Protein AF-A0A3N5SFJ4-F1 (afdb_monomer_lite)

Radius of gyration: 30.62 Å; chains: 1; bounding box: 69×59×89 Å

Secondary structure (DSSP, 8-state):
-------------------------------PPPTT-EEEEEE-TTS-EEEEEEEETTEE-EEEEEE-TTT--EEEEEEEETTEEEEEEEEE-TTSSEEEEEEEETTEEEEEEEEE-TTS-EEEEEEEEEEEEEETTEEEEEEEE-EEEEEE-TTSSEEEEEEEETTEEEEEEEEE-TTS-EEEEEEEETTEEEEEEEEE-TTS-EEEEEEEETTEEEEEEEEE-TTSSEEEEEEEETTEE-EEEEEE-TTS-EEEEEEEETTEEEEEEEEE-TTS-EEEEEEEETTEE-SS--EE---

pLDDT: mean 88.55, std 20.33, range [27.34, 98.88]

Structure (mmCIF, N/CA/C/O backbone):
data_AF-A0A3N5SFJ4-F1
#
_entry.id   AF-A0A3N5SFJ4-F1
#
loop_
_atom_site.group_PDB
_atom_site.id
_atom_site.type_symbol
_atom_site.label_atom_id
_atom_site.label_alt_id
_atom_site.label_comp_id
_atom_site.label_asym_id
_atom_site.label_entity_id
_atom_site.label_seq_id
_atom_site.pdbx_PDB_ins_code
_atom_site.Cartn_x
_atom_site.Cartn_y
_atom_site.Cartn_z
_atom_site.occupancy
_atom_site.B_iso_or_equiv
_atom_site.auth_seq_id
_atom_site.auth_comp_id
_atom_site.auth_asym_id
_atom_site.auth_atom_id
_atom_site.pdbx_PDB_model_num
ATOM 1 N N . MET A 1 1 ? 41.113 -38.498 12.511 1.00 41.41 1 MET A N 1
ATOM 2 C CA . MET A 1 1 ? 40.584 -38.281 13.873 1.00 41.41 1 MET A CA 1
ATOM 3 C C . MET A 1 1 ? 39.229 -37.609 13.718 1.00 41.41 1 MET A C 1
ATOM 5 O O . MET A 1 1 ? 39.148 -36.536 13.141 1.00 41.41 1 MET A O 1
ATOM 9 N N . ILE A 1 2 ? 38.175 -38.344 14.058 1.00 32.88 2 ILE A N 1
ATOM 10 C CA . ILE A 1 2 ? 36.762 -38.024 13.826 1.00 32.88 2 ILE A CA 1
ATOM 11 C C . ILE A 1 2 ? 36.275 -37.138 14.976 1.00 32.88 2 ILE A C 1
ATOM 13 O O . ILE A 1 2 ? 36.511 -37.494 16.126 1.00 32.88 2 ILE A O 1
ATOM 17 N N . MET A 1 3 ? 35.550 -36.051 14.700 1.00 32.38 3 MET A N 1
ATOM 18 C CA . MET A 1 3 ? 34.681 -35.429 15.705 1.00 32.38 3 MET A CA 1
ATOM 19 C C . MET A 1 3 ? 33.295 -35.152 15.124 1.00 32.38 3 MET A C 1
ATOM 21 O O . MET A 1 3 ? 33.108 -34.353 14.211 1.00 32.38 3 MET A O 1
ATOM 25 N N . ASN A 1 4 ? 32.346 -35.901 15.680 1.00 28.50 4 ASN A N 1
ATOM 26 C CA . ASN A 1 4 ? 30.910 -35.873 15.451 1.00 28.50 4 ASN A CA 1
ATOM 27 C C . ASN A 1 4 ? 30.287 -34.582 15.998 1.00 28.50 4 ASN A C 1
ATOM 29 O O . ASN A 1 4 ? 30.397 -34.317 17.192 1.00 28.50 4 ASN A O 1
ATOM 33 N N . TYR A 1 5 ? 29.513 -33.872 15.177 1.00 32.78 5 TYR A N 1
ATOM 34 C CA . TYR A 1 5 ? 28.520 -32.912 15.663 1.00 32.78 5 TYR A CA 1
ATOM 35 C C . TYR A 1 5 ? 27.156 -33.604 15.750 1.00 32.78 5 TYR A C 1
ATOM 37 O O . TYR A 1 5 ? 26.502 -33.863 14.739 1.00 32.78 5 TYR A O 1
ATOM 45 N N . LYS A 1 6 ? 26.724 -33.932 16.974 1.00 32.72 6 LYS A N 1
ATOM 46 C CA . LYS A 1 6 ? 25.349 -34.366 17.245 1.00 32.72 6 LYS A CA 1
ATOM 47 C C . LYS A 1 6 ? 24.430 -33.143 17.254 1.00 32.72 6 LYS A C 1
ATOM 49 O O . LYS A 1 6 ? 24.638 -32.206 18.018 1.00 32.72 6 LYS A O 1
ATOM 54 N N . LYS A 1 7 ? 23.398 -33.188 16.409 1.00 34.12 7 LYS A N 1
ATOM 55 C CA . LYS A 1 7 ? 22.245 -32.283 16.423 1.00 34.12 7 LYS A CA 1
ATOM 56 C C . LYS A 1 7 ? 21.516 -32.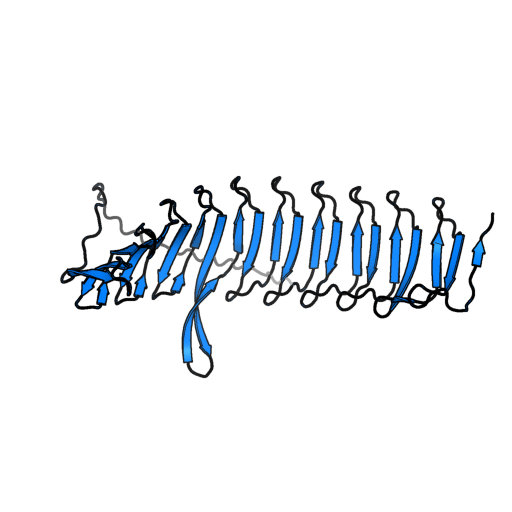415 17.765 1.00 34.12 7 LYS A C 1
ATOM 58 O O . LYS A 1 7 ? 21.130 -33.524 18.127 1.00 34.12 7 LYS A O 1
ATOM 63 N N . ILE A 1 8 ? 21.282 -31.304 18.458 1.00 30.55 8 ILE A N 1
ATOM 64 C CA . ILE A 1 8 ? 20.291 -31.228 19.536 1.00 30.55 8 ILE A CA 1
ATOM 65 C C . ILE A 1 8 ? 19.111 -30.433 18.983 1.00 30.55 8 ILE A C 1
ATOM 67 O O . ILE A 1 8 ? 19.205 -29.233 18.747 1.00 30.55 8 ILE A O 1
ATOM 71 N N . VAL A 1 9 ? 18.018 -31.144 18.720 1.00 30.83 9 VAL A N 1
ATOM 72 C CA . VAL A 1 9 ? 16.698 -30.572 18.454 1.00 30.83 9 VAL A CA 1
ATOM 73 C C . VAL A 1 9 ? 16.014 -30.446 19.811 1.00 30.83 9 VAL A C 1
ATOM 75 O O . VAL A 1 9 ? 15.710 -31.459 20.436 1.00 30.83 9 VAL A O 1
ATOM 78 N N . ALA A 1 10 ? 15.792 -29.222 20.284 1.00 27.83 10 ALA A N 1
ATOM 79 C CA . ALA A 1 10 ? 14.944 -28.969 21.442 1.00 27.83 10 ALA A CA 1
ATOM 80 C C . ALA A 1 10 ? 13.506 -28.749 20.952 1.00 27.83 10 ALA A C 1
ATOM 82 O O . ALA A 1 10 ? 13.149 -27.666 20.496 1.00 27.83 10 ALA A O 1
ATOM 83 N N . VAL A 1 11 ? 12.688 -29.803 21.012 1.00 29.30 11 VAL A N 1
ATOM 84 C CA . VAL A 1 11 ? 11.229 -29.690 20.916 1.00 29.30 11 VAL A CA 1
ATOM 85 C C . VAL A 1 11 ? 10.729 -29.281 22.297 1.00 29.30 11 VAL A C 1
ATOM 87 O O . VAL A 1 11 ? 10.733 -30.089 23.222 1.00 29.30 11 VAL A O 1
ATOM 90 N N . VAL A 1 12 ? 10.315 -28.025 22.456 1.00 27.34 12 VAL A N 1
ATOM 91 C CA . VAL A 1 12 ? 9.584 -27.593 23.652 1.00 27.34 12 VAL A CA 1
ATOM 92 C C . VAL A 1 12 ? 8.124 -27.993 23.460 1.00 27.34 12 VAL A C 1
ATOM 94 O O . VAL A 1 12 ? 7.360 -27.321 22.771 1.00 27.34 12 VAL A O 1
ATOM 97 N N . ALA A 1 13 ? 7.751 -29.131 24.041 1.00 27.52 13 ALA A N 1
ATOM 98 C CA . ALA A 1 13 ? 6.362 -29.531 24.198 1.00 27.52 13 ALA A CA 1
ATOM 99 C C . ALA A 1 13 ? 5.750 -28.723 25.352 1.00 27.52 13 ALA A C 1
ATOM 101 O O . ALA A 1 13 ? 6.040 -28.976 26.521 1.00 27.52 13 ALA A O 1
ATOM 102 N N . ILE A 1 14 ? 4.910 -27.738 25.031 1.00 31.75 14 ILE A N 1
ATOM 103 C CA . ILE A 1 14 ? 4.068 -27.072 26.028 1.00 31.75 14 ILE A CA 1
ATOM 104 C C . ILE A 1 14 ? 2.871 -27.990 26.284 1.00 31.75 14 ILE A C 1
ATOM 106 O O . ILE A 1 14 ? 1.941 -28.072 25.482 1.00 31.75 14 ILE A O 1
ATOM 110 N N . ALA A 1 15 ? 2.923 -28.723 27.395 1.00 27.73 15 ALA A N 1
ATOM 111 C CA . ALA A 1 15 ? 1.807 -29.507 27.898 1.00 27.73 15 ALA A CA 1
ATOM 112 C C . ALA A 1 15 ? 0.756 -28.566 28.510 1.00 27.73 15 ALA A C 1
ATOM 114 O O . ALA A 1 15 ? 0.947 -28.026 29.598 1.00 27.73 15 ALA A O 1
ATOM 115 N N . PHE A 1 16 ? -0.365 -28.376 27.815 1.00 31.28 16 PHE A N 1
ATOM 116 C CA . PHE A 1 16 ? -1.572 -27.810 28.413 1.00 31.28 16 PHE A CA 1
ATOM 117 C C . PHE A 1 16 ? -2.240 -28.882 29.281 1.00 31.28 16 PHE A C 1
ATOM 119 O O . PHE A 1 16 ? -2.752 -29.880 28.772 1.00 31.28 16 PHE A O 1
ATOM 126 N N . PHE A 1 17 ? -2.253 -28.675 30.598 1.00 30.48 17 PHE A N 1
ATOM 127 C CA . PHE A 1 17 ? -3.107 -29.436 31.506 1.00 30.48 17 PHE A CA 1
ATOM 128 C C . PHE A 1 17 ? -4.571 -29.064 31.243 1.00 30.48 17 PHE A C 1
ATOM 130 O O . PHE A 1 17 ? -5.069 -28.044 31.713 1.00 30.48 17 PHE A O 1
ATOM 137 N N . ALA A 1 18 ? -5.270 -29.906 30.483 1.00 29.64 18 ALA A N 1
ATOM 138 C CA . ALA A 1 18 ? -6.722 -29.885 30.409 1.00 29.64 18 ALA A CA 1
ATOM 139 C C . ALA A 1 18 ? -7.291 -30.573 31.660 1.00 29.64 18 ALA A C 1
ATOM 141 O O . ALA A 1 18 ? -7.359 -31.799 31.740 1.00 29.64 18 ALA A O 1
ATOM 142 N N . LEU A 1 19 ? -7.714 -29.781 32.646 1.00 30.50 19 LEU A N 1
ATOM 143 C CA . LEU A 1 19 ? -8.626 -30.252 33.685 1.00 30.50 19 LEU A CA 1
ATOM 144 C C . LEU A 1 19 ? -10.004 -30.465 33.047 1.00 30.50 19 LEU A C 1
ATOM 146 O O . LEU A 1 19 ? -10.754 -29.529 32.778 1.00 30.50 19 LEU A O 1
ATOM 150 N N . SER A 1 20 ? -10.307 -31.731 32.771 1.00 28.20 20 SER A N 1
ATOM 151 C CA . SER A 1 20 ? -11.621 -32.201 32.345 1.00 28.20 20 SER A CA 1
ATOM 152 C C . SER A 1 20 ? -12.622 -32.047 33.490 1.00 28.20 20 SER A C 1
ATOM 154 O O . SER A 1 20 ? -12.613 -32.843 34.429 1.00 28.20 20 SER A O 1
ATOM 156 N N . CYS A 1 21 ? -13.555 -31.107 33.358 1.00 28.02 21 CYS A N 1
ATOM 157 C CA . CYS A 1 21 ? -14.842 -31.181 34.039 1.00 28.02 21 CYS A CA 1
ATOM 158 C C . CYS A 1 21 ? -15.943 -31.266 32.975 1.00 28.02 21 CYS A C 1
ATOM 160 O O . CYS A 1 21 ? -16.1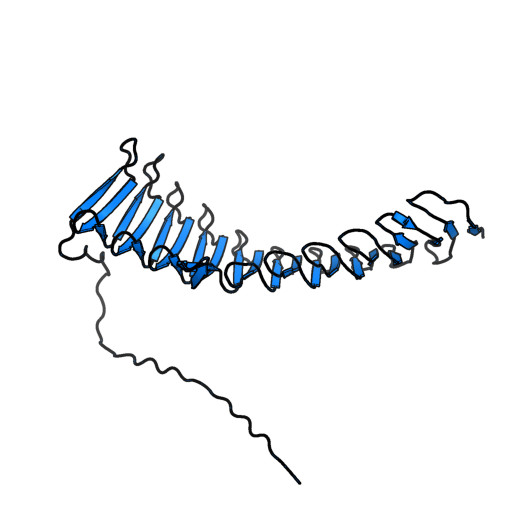68 -30.330 32.208 1.00 28.02 21 CYS A O 1
ATOM 162 N N . LYS A 1 22 ? -16.601 -32.427 32.898 1.00 33.03 22 LYS A N 1
ATOM 163 C CA . LYS A 1 22 ? -17.772 -32.655 32.046 1.00 33.03 22 LYS A CA 1
ATOM 164 C C . LYS A 1 22 ? -18.935 -31.800 32.552 1.00 33.03 22 LYS A C 1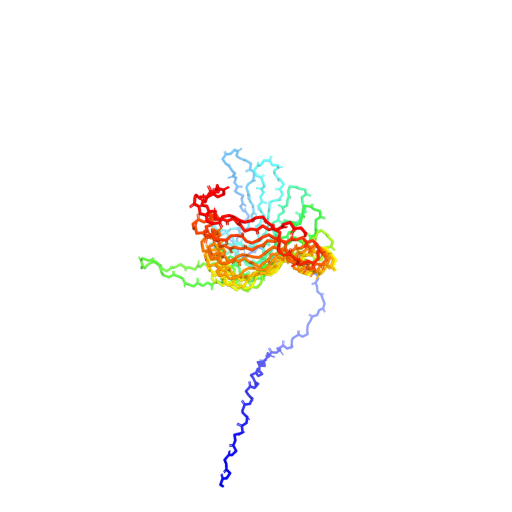
ATOM 166 O O . LYS A 1 22 ? -19.454 -32.067 33.628 1.00 33.03 22 LYS A O 1
ATOM 171 N N . SER A 1 23 ? -19.398 -30.850 31.745 1.00 30.78 23 SER A N 1
ATOM 172 C CA . SER A 1 23 ? -20.829 -30.541 31.623 1.00 30.78 23 SER A CA 1
ATOM 173 C C . SER A 1 23 ? -21.099 -29.739 30.344 1.00 30.78 23 SER A C 1
ATOM 175 O O . SER A 1 23 ? -20.453 -28.737 30.059 1.00 30.78 23 SER A O 1
ATOM 177 N N . THR A 1 24 ? -22.059 -30.201 29.553 1.00 28.25 24 THR A N 1
ATOM 178 C CA . THR A 1 24 ? -22.834 -29.408 28.586 1.00 28.25 24 THR A CA 1
ATOM 179 C C . THR A 1 24 ? -24.293 -29.857 28.731 1.00 28.25 24 THR A C 1
ATOM 181 O O . THR A 1 24 ? -24.508 -30.960 29.242 1.00 28.25 24 THR A O 1
ATOM 184 N N . PRO A 1 25 ? -25.307 -29.088 28.290 1.00 42.41 25 PRO A N 1
ATOM 185 C CA . PRO A 1 25 ? -25.275 -27.755 27.679 1.00 42.41 25 PRO A CA 1
ATOM 186 C C . PRO A 1 25 ? -26.236 -26.761 28.373 1.00 42.41 25 PRO A C 1
ATOM 188 O O . PRO A 1 25 ? -27.333 -27.126 28.786 1.00 42.41 25 PRO A O 1
ATOM 191 N N . LYS A 1 26 ? -25.885 -25.474 28.440 1.00 28.81 26 LYS A N 1
ATOM 192 C CA . LYS A 1 26 ? -26.885 -24.402 28.561 1.00 28.81 26 LYS A CA 1
ATOM 193 C C . LYS A 1 26 ? -26.475 -23.241 27.678 1.00 28.81 26 LYS A C 1
ATOM 195 O O . LYS A 1 26 ? -25.313 -22.834 27.700 1.00 28.81 26 LYS A O 1
ATOM 200 N N . ASP A 1 27 ? -27.444 -22.764 26.905 1.00 32.88 27 ASP A N 1
ATOM 201 C CA . ASP A 1 27 ? -27.432 -21.483 26.215 1.00 32.88 27 ASP A CA 1
ATOM 202 C C . ASP A 1 27 ? -26.656 -20.453 27.030 1.00 32.88 27 ASP A C 1
ATOM 204 O O . ASP A 1 27 ? -27.029 -20.131 28.162 1.00 32.88 27 ASP A O 1
ATOM 208 N N . LYS A 1 28 ? -25.557 -19.935 26.472 1.00 30.62 28 LYS A N 1
ATOM 209 C CA . LYS A 1 28 ? -24.881 -18.768 27.039 1.00 30.62 28 LYS A CA 1
ATOM 210 C C . LYS A 1 28 ? -25.726 -17.537 26.724 1.00 30.62 28 LYS A C 1
ATOM 212 O O . LYS A 1 28 ? -25.391 -16.732 25.859 1.00 30.62 28 LYS A O 1
ATOM 217 N N . GLY A 1 29 ? -26.842 -17.434 27.444 1.00 29.45 29 GLY A N 1
ATOM 218 C CA . GLY A 1 29 ? -27.485 -16.171 27.753 1.00 29.45 29 GLY A CA 1
ATOM 219 C C . GLY A 1 29 ? -26.468 -15.220 28.382 1.00 29.45 29 GLY A C 1
ATOM 220 O O . GLY A 1 29 ? -25.455 -15.646 28.940 1.00 29.45 29 GLY A O 1
ATOM 221 N N . ALA A 1 30 ? -26.718 -13.931 28.182 1.00 37.00 30 ALA A N 1
ATOM 222 C CA . ALA A 1 30 ? -25.881 -12.810 28.575 1.00 37.00 30 ALA A CA 1
ATOM 223 C C . ALA A 1 30 ? -25.127 -13.038 29.899 1.00 37.00 30 ALA A C 1
ATOM 225 O O . ALA A 1 30 ? -25.730 -13.376 30.908 1.00 37.00 30 ALA A O 1
ATOM 226 N N . ALA A 1 31 ? -23.807 -12.824 29.894 1.00 46.66 31 ALA A N 1
ATOM 227 C CA . ALA A 1 31 ? -23.061 -12.659 31.134 1.00 46.66 31 ALA A CA 1
ATOM 228 C C . ALA A 1 31 ? -23.695 -11.499 31.917 1.00 46.66 31 ALA A C 1
ATOM 230 O O . ALA A 1 31 ? -23.727 -10.370 31.416 1.00 46.66 31 ALA A O 1
ATOM 231 N N . ASP A 1 32 ? -24.250 -11.813 33.086 1.00 56.22 32 ASP A N 1
ATOM 232 C CA . ASP A 1 32 ? -24.914 -10.854 33.958 1.00 56.22 32 ASP A CA 1
ATOM 233 C C . ASP A 1 32 ? -23.955 -9.729 34.367 1.00 56.22 32 ASP A C 1
ATOM 235 O O . ASP A 1 32 ? -22.736 -9.908 34.457 1.00 56.22 32 ASP A O 1
ATOM 239 N N . ALA A 1 33 ? -24.515 -8.542 34.596 1.00 62.81 33 ALA A N 1
ATOM 240 C CA . ALA A 1 33 ? -23.757 -7.385 35.050 1.00 62.81 33 ALA A CA 1
ATOM 241 C C . ALA A 1 33 ? -22.989 -7.717 36.351 1.00 62.81 33 ALA A C 1
ATOM 243 O O . ALA A 1 33 ? -23.552 -8.384 37.224 1.00 62.81 33 ALA A O 1
ATOM 244 N N . PRO A 1 34 ? -21.734 -7.250 36.527 1.00 75.19 34 PRO A N 1
ATOM 245 C CA . PRO A 1 34 ? -20.971 -7.527 37.742 1.00 75.19 34 PRO A CA 1
ATOM 246 C C . PRO A 1 34 ? -21.746 -7.115 39.001 1.00 75.19 34 PRO A C 1
ATOM 248 O O . PRO A 1 34 ? -22.421 -6.081 39.015 1.00 75.19 34 PRO A O 1
ATOM 251 N N . ALA A 1 35 ? -21.664 -7.915 40.066 1.00 77.31 35 ALA A N 1
ATOM 252 C CA . ALA A 1 35 ? -22.402 -7.663 41.302 1.00 77.31 35 ALA A CA 1
ATOM 253 C C . ALA A 1 35 ? -22.127 -6.248 41.850 1.00 77.31 35 ALA A C 1
ATOM 255 O O . ALA A 1 35 ? -20.989 -5.782 41.872 1.00 77.31 35 ALA A O 1
ATOM 256 N N . GLY A 1 36 ? -23.182 -5.549 42.278 1.00 83.25 36 GLY A N 1
ATOM 257 C CA . GLY A 1 36 ? -23.088 -4.175 42.790 1.00 83.25 36 GLY A CA 1
ATOM 258 C C . GLY A 1 36 ? -23.051 -3.078 41.718 1.00 83.25 36 GLY A C 1
ATOM 259 O O . GLY A 1 36 ? -22.966 -1.900 42.065 1.00 83.25 36 GLY A O 1
ATOM 260 N N . THR A 1 37 ? -23.150 -3.427 40.432 1.00 90.25 37 THR A N 1
ATOM 261 C CA . THR A 1 37 ? -23.252 -2.438 39.350 1.00 90.25 37 THR A CA 1
ATOM 262 C C . THR A 1 37 ? -24.692 -1.974 39.112 1.00 90.25 37 THR A C 1
ATOM 264 O O . THR A 1 37 ? -25.661 -2.680 39.393 1.00 90.25 37 THR A O 1
ATOM 267 N N . LYS A 1 38 ? -24.841 -0.756 38.582 1.00 94.19 38 LYS A N 1
ATOM 268 C CA . LYS A 1 38 ? -26.107 -0.204 38.079 1.00 94.19 38 LYS A CA 1
ATOM 269 C C . LYS A 1 38 ? -25.939 0.198 36.623 1.00 94.19 38 LYS A C 1
ATOM 271 O O . LYS A 1 38 ? -24.873 0.670 36.241 1.00 94.19 38 LYS A O 1
ATOM 276 N N . ILE A 1 39 ? -26.989 0.053 35.819 1.00 96.19 39 ILE A N 1
ATOM 277 C CA . ILE A 1 39 ? -26.963 0.558 34.445 1.00 96.19 39 ILE A CA 1
ATOM 278 C C . ILE A 1 39 ? -26.986 2.084 34.476 1.00 96.19 39 ILE A C 1
ATOM 280 O O . ILE A 1 39 ? -27.896 2.687 35.048 1.00 96.19 39 ILE A O 1
ATOM 284 N N . ILE A 1 40 ? -26.000 2.699 33.833 1.00 96.44 40 ILE A N 1
ATOM 285 C CA . ILE A 1 40 ? -25.941 4.143 33.615 1.00 96.44 40 ILE A CA 1
ATOM 286 C C . ILE A 1 40 ? -26.021 4.449 32.120 1.00 96.44 40 ILE A C 1
ATOM 288 O O . ILE A 1 40 ? -25.756 3.594 31.273 1.00 96.44 40 ILE A O 1
ATOM 292 N N . LYS A 1 41 ? -26.396 5.689 31.803 1.00 97.25 41 LYS A N 1
ATOM 293 C CA . LYS A 1 41 ? -26.415 6.226 30.442 1.00 97.25 41 LYS A CA 1
ATOM 294 C C . LYS A 1 41 ? -25.500 7.435 30.374 1.00 97.25 41 LYS A C 1
ATOM 296 O O . LYS A 1 41 ? -25.541 8.295 31.251 1.00 97.25 41 LYS A O 1
ATOM 301 N N . GLU A 1 42 ? -24.715 7.503 29.315 1.00 96.75 42 GLU A N 1
ATOM 302 C CA . GLU A 1 42 ? -23.941 8.676 28.942 1.00 96.75 42 GLU A CA 1
ATOM 303 C C . GLU A 1 42 ? -24.578 9.334 27.729 1.00 96.75 42 GLU A C 1
ATOM 305 O O . GLU A 1 42 ? -25.071 8.653 26.827 1.00 96.75 42 GLU A O 1
ATOM 310 N N . TYR A 1 43 ? -24.515 10.659 27.688 1.00 96.69 43 TYR A N 1
ATOM 311 C CA . TYR A 1 43 ? -25.066 11.463 26.609 1.00 96.69 43 TYR A CA 1
ATOM 312 C C . TYR A 1 43 ? -23.982 12.354 26.011 1.00 96.69 43 TYR A C 1
ATOM 314 O O . TYR A 1 43 ? -23.018 12.725 26.685 1.00 96.69 43 TYR A O 1
ATOM 322 N N . TRP A 1 44 ? -24.138 12.684 24.737 1.00 93.50 44 TRP A N 1
ATOM 323 C CA . TRP A 1 44 ? -23.397 13.761 24.095 1.00 93.50 44 TRP A CA 1
ATOM 324 C C . TRP A 1 44 ? -23.899 15.127 24.596 1.00 93.50 44 TRP A C 1
ATOM 326 O O . TRP A 1 44 ? -24.915 15.217 25.286 1.00 93.50 44 TRP A O 1
ATOM 336 N N . GLU A 1 45 ? -23.206 16.208 24.231 1.00 94.88 45 GLU A N 1
ATOM 337 C CA . GLU A 1 45 ? -23.575 17.582 24.624 1.00 94.88 45 GLU A CA 1
ATOM 338 C C . GLU A 1 45 ? -24.994 17.981 24.181 1.00 94.88 45 GLU A C 1
ATOM 340 O O . GLU A 1 45 ? -25.686 18.711 24.886 1.00 94.88 45 GLU A O 1
ATOM 345 N N . ASP A 1 46 ? -25.461 17.449 23.048 1.00 95.06 46 ASP A N 1
ATOM 346 C CA . ASP A 1 46 ? -26.814 17.658 22.512 1.00 95.06 46 ASP A CA 1
ATOM 347 C C . ASP A 1 46 ? -27.877 16.744 23.151 1.00 95.06 46 ASP A C 1
ATOM 349 O O . ASP A 1 46 ? -29.019 16.708 22.698 1.00 95.06 46 ASP A O 1
ATOM 353 N N . LYS A 1 47 ? -27.509 16.013 24.213 1.00 94.56 47 LYS A N 1
ATOM 354 C CA . LYS A 1 47 ? -28.340 15.040 24.937 1.00 94.56 47 LYS A CA 1
ATOM 355 C C . LYS A 1 47 ? -28.706 13.782 24.139 1.00 94.56 47 LYS A C 1
ATOM 357 O O . LYS A 1 47 ? -29.493 12.975 24.634 1.00 94.56 47 LYS A O 1
ATOM 362 N N . SER A 1 48 ? -28.129 13.557 22.956 1.00 95.31 48 SER A N 1
ATOM 363 C CA . SER A 1 48 ? -28.250 12.267 22.264 1.00 95.31 48 SER A CA 1
ATOM 364 C C . SER A 1 48 ? -27.497 11.168 23.027 1.00 95.31 48 SER A C 1
ATOM 366 O O . SER A 1 48 ? -26.500 11.429 23.706 1.00 95.31 48 SER A O 1
ATOM 368 N N . LEU A 1 49 ? -27.990 9.925 22.973 1.00 97.06 49 LEU A N 1
ATOM 369 C CA . LEU A 1 49 ? -27.392 8.805 23.707 1.00 97.06 49 LEU A CA 1
ATOM 370 C C . LEU A 1 49 ? -25.990 8.506 23.157 1.00 97.06 49 LEU A C 1
ATOM 372 O O . LEU A 1 49 ? -25.821 8.269 21.965 1.00 97.06 49 LEU A O 1
ATOM 376 N N . LYS A 1 50 ? -24.985 8.499 24.034 1.00 97.31 50 LYS A N 1
ATOM 377 C CA . LYS A 1 50 ? -23.591 8.167 23.705 1.00 97.31 50 LYS A CA 1
ATOM 378 C C . LYS A 1 50 ? -23.277 6.711 23.999 1.00 97.31 50 LYS A C 1
ATOM 380 O O . LYS A 1 50 ? -22.627 6.037 23.203 1.00 97.31 50 LYS A O 1
ATOM 385 N N . GLY A 1 51 ? -23.743 6.224 25.140 1.00 97.38 51 GLY A N 1
ATOM 386 C CA . GLY A 1 51 ? -23.521 4.849 25.545 1.00 97.38 51 GLY A CA 1
ATOM 387 C C . GLY A 1 51 ? -24.319 4.473 26.777 1.00 97.38 51 GLY A C 1
ATOM 388 O O . GLY A 1 51 ? -24.799 5.336 27.510 1.00 97.38 51 GLY A O 1
ATOM 389 N N . GLN A 1 52 ? -24.470 3.176 26.994 1.00 97.88 52 GLN A N 1
ATOM 390 C CA . GLN A 1 52 ? -25.089 2.641 28.197 1.00 97.88 52 GLN A CA 1
ATOM 391 C C . GLN A 1 52 ? -24.474 1.298 28.572 1.00 97.88 52 GLN A C 1
ATOM 393 O O . GLN A 1 52 ? -24.081 0.523 27.696 1.00 97.88 52 GLN A O 1
ATOM 398 N N . GLY A 1 53 ? -24.434 1.024 29.869 1.00 97.31 53 GLY A N 1
ATOM 399 C CA . GLY A 1 53 ? -23.935 -0.231 30.414 1.00 97.31 53 GLY A CA 1
ATOM 400 C C . GLY A 1 53 ? -23.811 -0.186 31.937 1.00 97.31 53 GLY A C 1
ATOM 401 O O . GLY A 1 53 ? -24.151 0.832 32.552 1.00 97.31 53 GLY A O 1
ATOM 402 N N . PRO A 1 54 ? -23.364 -1.286 32.561 1.00 97.56 54 PRO A N 1
ATOM 403 C CA . PRO A 1 54 ? -23.153 -1.350 33.996 1.00 97.56 54 PRO A CA 1
ATOM 404 C C . PRO A 1 54 ? -22.039 -0.404 34.448 1.00 97.56 54 PRO A C 1
ATOM 406 O O . PRO A 1 54 ? -21.044 -0.184 33.757 1.00 97.56 54 PRO A O 1
ATOM 409 N N . ALA A 1 55 ? -22.188 0.141 35.646 1.00 96.19 55 ALA A N 1
ATOM 410 C CA . ALA A 1 55 ? -21.161 0.920 36.311 1.00 96.19 55 ALA A CA 1
ATOM 411 C C . ALA A 1 55 ? -21.197 0.712 37.822 1.00 96.19 55 ALA A C 1
ATOM 413 O O . ALA A 1 55 ? -22.258 0.499 38.416 1.00 96.19 55 ALA A O 1
ATOM 414 N N . MET A 1 56 ? -20.029 0.818 38.446 1.00 93.81 56 MET A N 1
ATOM 415 C CA . MET A 1 56 ? -19.877 0.934 39.889 1.00 93.81 56 MET A CA 1
ATOM 416 C C . MET A 1 56 ? -19.641 2.415 40.211 1.00 93.81 56 MET A C 1
ATOM 418 O O . MET A 1 56 ? -18.594 2.981 39.903 1.00 93.81 56 MET A O 1
ATOM 422 N N . GLY A 1 57 ? -20.659 3.095 40.744 1.00 90.94 57 GLY A N 1
ATOM 423 C CA . GLY A 1 57 ? -20.643 4.558 40.845 1.00 90.94 57 GLY A CA 1
ATOM 424 C C . GLY A 1 57 ? -20.659 5.216 39.458 1.00 90.94 57 GLY A C 1
ATOM 425 O O . GLY A 1 57 ? -21.635 5.075 38.725 1.00 90.94 57 GLY A O 1
ATOM 426 N N . LYS A 1 58 ? -19.592 5.944 39.107 1.00 90.75 58 LYS A N 1
ATOM 427 C CA . LYS A 1 58 ? -19.387 6.522 37.761 1.00 90.75 58 LYS A CA 1
ATOM 428 C C . LYS A 1 58 ? -18.454 5.682 36.883 1.00 90.75 58 LYS A C 1
ATOM 430 O O . LYS A 1 58 ? -18.216 6.043 35.737 1.00 90.75 58 LYS A O 1
ATOM 435 N N . GLU A 1 59 ? -17.903 4.601 37.426 1.00 95.75 59 GLU A N 1
ATOM 436 C CA . GLU A 1 59 ? -16.878 3.798 36.774 1.00 95.75 59 GLU A CA 1
ATOM 437 C C . GLU A 1 59 ? -17.513 2.680 35.946 1.00 95.75 59 GLU A C 1
ATOM 439 O O . GLU A 1 59 ? -18.239 1.848 36.488 1.00 95.75 59 GLU A O 1
ATOM 444 N N . LYS A 1 60 ? -17.265 2.654 34.635 1.00 96.62 60 LYS A N 1
ATOM 445 C CA . LYS A 1 60 ? -17.831 1.665 33.709 1.00 96.62 60 LYS A CA 1
ATOM 446 C C . LYS A 1 60 ? -17.302 0.267 34.001 1.00 96.62 60 LYS A C 1
ATOM 448 O O . LYS A 1 60 ? -16.097 0.086 34.182 1.00 96.62 60 LYS A O 1
ATOM 453 N N . GLN A 1 61 ? -18.210 -0.704 33.985 1.00 97.44 61 GLN A N 1
ATOM 454 C CA . GLN A 1 61 ? -17.949 -2.119 34.233 1.00 97.44 61 GLN A CA 1
ATOM 455 C C . GLN A 1 61 ? -18.772 -2.992 33.273 1.00 97.44 61 GLN A C 1
ATOM 457 O O . GLN A 1 61 ? -19.896 -2.645 32.917 1.00 97.44 61 GLN A O 1
ATOM 462 N N . GLY A 1 62 ? -18.248 -4.154 32.894 1.00 95.81 62 GLY A N 1
ATOM 463 C CA . GLY A 1 62 ? -18.950 -5.140 32.073 1.00 95.81 62 GLY A CA 1
ATOM 464 C C . GLY A 1 62 ? -19.353 -4.618 30.691 1.00 95.81 62 GLY A C 1
ATOM 465 O O . GLY A 1 62 ? -18.710 -3.734 30.127 1.00 95.81 62 GLY A O 1
ATOM 466 N N . LYS A 1 63 ? -20.422 -5.184 30.124 1.00 97.12 63 LYS A N 1
ATOM 467 C CA . LYS A 1 63 ? -20.821 -4.941 28.731 1.00 97.12 63 LYS A CA 1
ATOM 468 C C . LYS A 1 63 ? -21.445 -3.568 28.518 1.00 97.12 63 LYS A C 1
ATOM 470 O O . LYS A 1 63 ? -22.464 -3.241 29.116 1.00 97.12 63 LYS A O 1
ATOM 475 N N . TRP A 1 64 ? -20.886 -2.809 27.590 1.00 98.06 64 TRP A N 1
ATOM 476 C CA . TRP A 1 64 ? -21.397 -1.517 27.160 1.00 98.06 64 TRP A CA 1
ATOM 477 C C . TRP A 1 64 ? -21.782 -1.530 25.693 1.00 98.06 64 TRP A C 1
ATOM 479 O O . TRP A 1 64 ? -21.120 -2.150 24.865 1.00 98.06 64 TRP A O 1
ATOM 489 N N . ALA A 1 65 ? -22.823 -0.767 25.378 1.00 98.19 65 ALA A N 1
ATOM 490 C CA . ALA A 1 65 ? -23.192 -0.402 24.021 1.00 98.19 65 ALA A CA 1
ATOM 491 C C . ALA A 1 65 ? -22.944 1.095 23.814 1.00 98.19 65 ALA A C 1
ATOM 493 O O . ALA A 1 65 ? -23.304 1.911 24.663 1.00 98.19 65 ALA A O 1
ATOM 494 N N . LEU A 1 66 ? -22.350 1.443 22.678 1.00 97.88 66 LEU A N 1
ATOM 495 C CA . LEU A 1 66 ? -22.065 2.802 22.228 1.00 97.88 66 LEU A CA 1
ATOM 496 C C . LEU A 1 66 ? -22.939 3.138 21.018 1.00 97.88 66 LEU A C 1
ATOM 498 O O . LEU A 1 66 ? -23.269 2.249 20.232 1.00 97.88 66 LEU A O 1
ATOM 502 N N . TYR A 1 67 ? -23.272 4.417 20.840 1.00 97.38 67 TYR A N 1
ATOM 503 C CA . TYR A 1 67 ? -24.190 4.878 19.794 1.00 97.38 67 TYR A CA 1
ATOM 504 C C . TYR A 1 67 ? -23.632 6.085 19.035 1.00 97.38 67 TYR A C 1
ATOM 506 O O . TYR A 1 67 ? -22.940 6.944 19.593 1.00 97.38 67 TYR A O 1
ATOM 514 N N . HIS A 1 68 ? -23.937 6.153 17.740 1.00 92.19 68 HIS A N 1
ATOM 515 C CA . HIS A 1 68 ? -23.589 7.284 16.890 1.00 92.19 68 HIS A CA 1
ATOM 516 C C . HIS A 1 68 ? -24.361 8.536 17.312 1.00 92.19 68 HIS A C 1
ATOM 518 O O . HIS A 1 68 ? -25.586 8.514 17.378 1.00 92.19 68 HIS A O 1
ATOM 524 N N . LYS A 1 69 ? -23.652 9.660 17.485 1.00 91.31 69 LYS A N 1
ATOM 525 C CA . LYS A 1 69 ? -24.256 10.961 17.831 1.00 91.31 69 LYS A CA 1
ATOM 526 C C . LYS A 1 69 ? -25.377 11.380 16.867 1.00 91.31 69 LYS A C 1
ATOM 528 O O . LYS A 1 69 ? -26.383 11.922 17.294 1.00 91.31 69 LYS A O 1
ATOM 533 N N . THR A 1 70 ? -25.198 11.141 15.564 1.00 89.50 70 THR A N 1
ATOM 534 C CA . THR A 1 70 ? -26.100 11.665 14.521 1.00 89.50 70 THR A CA 1
ATOM 535 C C . THR A 1 70 ? -27.289 10.767 14.203 1.00 89.50 70 THR A C 1
ATOM 537 O O . THR A 1 70 ? -28.381 11.288 14.012 1.00 89.50 70 THR A O 1
ATOM 540 N N . SER A 1 71 ? -27.104 9.446 14.121 1.00 90.94 71 SER A N 1
ATOM 541 C CA . SER A 1 71 ? -28.194 8.519 13.778 1.00 90.94 71 SER A CA 1
ATOM 542 C C . SER A 1 71 ? -28.829 7.838 14.989 1.00 90.94 71 SER A C 1
ATOM 544 O O . SER A 1 71 ? -29.932 7.315 14.879 1.00 90.94 71 SER A O 1
ATOM 546 N N . GLY A 1 72 ? -28.148 7.808 16.140 1.00 91.00 72 GLY A N 1
ATOM 547 C CA . GLY A 1 72 ? -28.565 7.008 17.294 1.00 91.00 72 GLY A CA 1
ATOM 548 C C . GLY A 1 72 ? -28.403 5.497 17.091 1.00 91.00 72 GLY A C 1
ATOM 549 O O . GLY A 1 72 ? -28.717 4.727 17.995 1.00 91.00 72 GLY A O 1
ATOM 550 N N . GLU A 1 73 ? -27.895 5.058 15.937 1.00 94.44 73 GLU A N 1
ATOM 551 C CA . GLU A 1 73 ? -27.604 3.652 15.659 1.00 94.44 73 GLU A CA 1
ATOM 552 C C . GLU A 1 73 ? -26.411 3.172 16.487 1.00 94.44 73 GLU A C 1
ATOM 554 O O . GLU A 1 73 ? -25.556 3.956 16.917 1.00 94.44 73 GLU A O 1
ATOM 559 N N . LYS A 1 74 ? -26.343 1.859 16.701 1.00 96.25 74 LYS A N 1
ATOM 560 C CA . LYS A 1 74 ? -25.263 1.222 17.452 1.00 96.25 74 LYS A CA 1
ATOM 561 C C . LYS A 1 74 ? -23.924 1.472 16.751 1.00 96.25 74 LYS A C 1
ATOM 563 O O . LYS A 1 74 ? -23.747 1.091 15.605 1.00 96.25 74 LYS A O 1
ATOM 568 N N . LEU A 1 75 ? -22.988 2.094 17.461 1.00 97.69 75 LEU A N 1
ATOM 569 C CA . LEU A 1 75 ? -21.617 2.355 17.010 1.00 97.69 75 LEU A CA 1
ATOM 570 C C . LEU A 1 75 ? -20.693 1.186 17.357 1.00 97.69 75 LEU A C 1
ATOM 572 O O . LEU A 1 75 ? -19.792 0.840 16.597 1.00 97.69 75 LEU A O 1
ATOM 576 N N . GLY A 1 76 ? -20.895 0.584 18.525 1.00 98.06 76 GLY A N 1
ATOM 577 C CA . GLY A 1 76 ? -20.062 -0.515 18.984 1.00 98.06 76 GLY A CA 1
ATOM 578 C C . GLY A 1 76 ? -20.525 -1.094 20.302 1.00 98.06 76 GLY A C 1
ATOM 579 O O . GLY A 1 76 ? -21.383 -0.536 20.984 1.00 98.06 76 GLY A O 1
ATOM 580 N N . GLU A 1 77 ? -19.958 -2.232 20.652 1.00 98.56 77 GLU A N 1
ATOM 581 C CA . GLU A 1 77 ? -20.154 -2.875 21.938 1.00 98.56 77 GLU A CA 1
ATOM 582 C C . GLU A 1 77 ? -18.917 -3.659 22.352 1.00 98.56 77 GLU A C 1
ATOM 584 O O . GLU A 1 77 ? -18.145 -4.125 21.512 1.00 98.56 77 GLU A O 1
ATOM 589 N N . GLY A 1 78 ? -18.768 -3.831 23.654 1.00 98.06 78 GLY A N 1
ATOM 590 C CA . GLY A 1 78 ? -17.706 -4.622 24.249 1.00 98.06 78 GLY A CA 1
ATOM 591 C C . GLY A 1 78 ? -17.689 -4.427 25.752 1.00 98.06 78 GLY A C 1
ATOM 592 O O . GLY A 1 78 ? -18.661 -3.931 26.328 1.00 98.06 78 GLY A O 1
ATOM 593 N N . GLU A 1 79 ? -16.607 -4.837 26.399 1.00 97.00 79 GLU A N 1
ATOM 594 C CA . GLU A 1 79 ? -16.508 -4.798 27.853 1.00 97.00 79 GLU A CA 1
ATOM 595 C C . GLU A 1 79 ? -15.641 -3.634 28.332 1.00 97.00 79 GLU A C 1
ATOM 597 O O . GLU A 1 79 ? -14.623 -3.287 27.727 1.00 97.00 79 GLU A O 1
ATOM 602 N N . TYR A 1 80 ? -16.074 -3.019 29.429 1.00 97.69 80 TYR A N 1
ATOM 603 C CA . TYR A 1 80 ? -15.272 -2.108 30.226 1.00 97.69 80 TYR A CA 1
ATOM 604 C C . TYR A 1 80 ? -14.863 -2.775 31.534 1.00 97.69 80 TYR A C 1
ATOM 606 O O . TYR A 1 80 ? -15.667 -3.443 32.185 1.00 97.69 80 TYR A O 1
ATOM 614 N N . LEU A 1 81 ? -13.635 -2.514 31.956 1.00 96.50 81 LEU A N 1
ATOM 615 C CA . LEU A 1 81 ? -13.145 -2.779 33.298 1.00 96.50 81 LEU A CA 1
ATOM 616 C C . LEU A 1 81 ? -12.537 -1.482 33.821 1.00 96.50 81 LEU A C 1
ATOM 618 O O . LEU A 1 81 ? -11.561 -0.984 33.264 1.00 96.50 81 LEU A O 1
ATOM 622 N N . ALA A 1 82 ? -13.139 -0.915 34.864 1.00 95.06 82 ALA A N 1
ATOM 623 C CA . ALA A 1 82 ? -12.681 0.330 35.479 1.00 95.06 82 ALA A CA 1
ATOM 624 C C . ALA A 1 82 ? -12.468 1.477 34.467 1.00 95.06 82 ALA A C 1
ATOM 626 O O . ALA A 1 82 ? -11.386 2.053 34.365 1.00 95.06 82 ALA A O 1
ATOM 627 N N . ASN A 1 83 ? -13.508 1.792 33.682 1.00 96.69 83 ASN A N 1
ATOM 628 C CA . ASN A 1 83 ? -13.494 2.776 32.581 1.00 96.69 83 ASN A CA 1
ATOM 629 C C . ASN A 1 83 ? -12.616 2.449 31.367 1.00 96.69 83 ASN A C 1
ATOM 631 O O . ASN A 1 83 ? -12.709 3.182 30.381 1.00 96.69 83 ASN A O 1
ATOM 635 N N . LYS A 1 84 ? -11.839 1.363 31.383 1.00 96.94 84 LYS A N 1
ATOM 636 C CA . LYS A 1 84 ? -10.992 0.966 30.254 1.00 96.94 84 LYS A CA 1
ATOM 637 C C . LYS A 1 84 ? -11.627 -0.136 29.424 1.00 96.94 84 LYS A C 1
ATOM 639 O O . LYS A 1 84 ? -12.202 -1.069 29.981 1.00 96.94 84 LYS A O 1
ATOM 644 N N . GLN A 1 85 ? -11.530 -0.044 28.105 1.00 97.62 85 GLN A N 1
ATOM 645 C CA . GLN A 1 85 ? -11.952 -1.104 27.197 1.00 97.62 85 GLN A CA 1
ATOM 646 C C . GLN A 1 85 ? -11.105 -2.355 27.441 1.00 97.62 85 GLN A C 1
ATOM 648 O O . GLN A 1 85 ? -9.875 -2.289 27.519 1.00 97.62 85 GLN A O 1
ATOM 653 N N . GLN A 1 86 ? -11.780 -3.493 27.549 1.00 97.94 86 GLN A N 1
ATOM 654 C CA . GLN A 1 86 ? -11.186 -4.799 27.794 1.00 97.94 86 GLN A CA 1
ATOM 655 C C . GLN A 1 86 ? -11.939 -5.867 26.990 1.00 97.94 86 GLN A C 1
ATOM 657 O O . GLN A 1 86 ? -13.134 -5.733 26.723 1.00 97.94 86 GLN A O 1
ATOM 662 N N . GLY A 1 87 ? -11.239 -6.936 26.621 1.00 97.56 87 GLY A N 1
ATOM 663 C CA . GLY A 1 87 ? -11.817 -8.091 25.948 1.00 97.56 87 GLY A CA 1
ATOM 664 C C . GLY A 1 87 ? -12.277 -7.780 24.527 1.00 97.56 87 GLY A C 1
ATOM 665 O O . GLY A 1 87 ? -11.798 -6.847 23.880 1.00 97.56 87 GLY A O 1
ATOM 666 N N . MET A 1 88 ? -13.204 -8.593 24.023 1.00 98.19 88 MET A N 1
ATOM 667 C CA . MET A 1 88 ? -13.677 -8.488 22.646 1.00 98.19 88 MET A CA 1
ATOM 668 C C . MET A 1 88 ? -14.576 -7.272 22.451 1.00 98.19 88 MET A C 1
ATOM 670 O O . MET A 1 88 ? -15.559 -7.075 23.167 1.00 98.19 88 MET A O 1
ATOM 674 N N . TRP A 1 89 ? -14.272 -6.509 21.412 1.00 98.62 89 TRP A N 1
ATOM 675 C CA . TRP A 1 89 ? -15.057 -5.377 20.959 1.00 98.62 89 TRP A CA 1
ATOM 676 C C . TRP A 1 89 ? -15.491 -5.573 19.517 1.00 98.62 89 TRP A C 1
ATOM 678 O O . TRP A 1 89 ? -14.745 -6.078 18.680 1.00 98.62 89 TRP A O 1
ATOM 688 N N . THR A 1 90 ? -16.717 -5.155 19.229 1.00 98.75 90 THR A N 1
ATOM 689 C CA . THR A 1 90 ? -17.271 -5.100 17.880 1.00 98.75 90 THR A CA 1
ATOM 690 C C . THR A 1 90 ? -17.772 -3.694 17.616 1.00 98.75 90 THR A C 1
ATOM 692 O O . THR A 1 90 ? -18.518 -3.135 18.416 1.00 98.75 90 THR A O 1
ATOM 695 N N . PHE A 1 91 ? -17.386 -3.130 16.481 1.00 98.56 91 PHE A N 1
ATOM 696 C CA . PHE A 1 91 ? -17.892 -1.857 15.990 1.00 98.56 91 PHE A CA 1
ATOM 697 C C . PHE A 1 91 ? -18.712 -2.076 14.732 1.00 98.56 91 PHE A C 1
ATOM 699 O O . PHE A 1 91 ? -18.516 -3.049 14.000 1.00 98.56 91 PHE A O 1
ATOM 706 N N . TYR A 1 92 ? -19.623 -1.148 14.483 1.00 98.19 92 TYR A N 1
ATOM 707 C CA . TYR A 1 92 ? -20.610 -1.248 13.424 1.00 98.19 92 TYR A CA 1
ATOM 708 C C . TYR A 1 92 ? -20.553 -0.019 12.520 1.00 98.19 92 TYR A C 1
ATOM 710 O O . TYR A 1 92 ? -20.144 1.071 12.924 1.00 98.19 92 TYR A O 1
ATOM 718 N N . TYR A 1 93 ? -20.929 -0.220 11.266 1.00 96.38 93 TYR A N 1
ATOM 719 C CA . TYR A 1 93 ? -21.345 0.838 10.366 1.00 96.38 93 TYR A CA 1
ATOM 720 C C . TYR A 1 93 ? -22.756 1.304 10.733 1.00 96.38 93 TYR A C 1
ATOM 722 O O . TYR A 1 93 ? -23.506 0.598 11.406 1.00 96.38 93 TYR A O 1
ATOM 730 N N . LYS A 1 94 ? -23.150 2.470 10.213 1.00 94.81 94 LYS A N 1
ATOM 731 C CA . LYS A 1 94 ? -24.511 3.008 10.378 1.00 94.81 94 LYS A CA 1
ATOM 732 C C . LYS A 1 94 ? -25.593 2.023 9.917 1.00 94.81 94 LYS A C 1
ATOM 734 O O . LYS A 1 94 ? -26.598 1.845 10.584 1.00 94.81 94 LYS A O 1
ATOM 739 N N . ASN A 1 95 ? -25.333 1.275 8.843 1.00 93.56 95 ASN A N 1
ATOM 740 C CA . ASN A 1 95 ? -26.243 0.239 8.341 1.00 93.56 95 ASN A CA 1
ATOM 741 C C . ASN A 1 95 ? -26.374 -1.007 9.255 1.00 93.56 95 ASN A C 1
ATOM 743 O O . ASN A 1 95 ? -27.034 -1.972 8.875 1.00 93.56 95 ASN A O 1
ATOM 747 N N . GLY A 1 96 ? -25.723 -1.021 10.424 1.00 94.50 96 GLY A N 1
ATOM 748 C CA . GLY A 1 96 ? -25.745 -2.118 11.391 1.00 94.50 96 GLY A CA 1
ATOM 749 C C . GLY A 1 96 ? -24.797 -3.275 11.069 1.00 94.50 96 GLY A C 1
ATOM 750 O O . GLY A 1 96 ? -24.636 -4.169 11.900 1.00 94.50 96 GLY A O 1
ATOM 751 N N . GLN A 1 97 ? -24.139 -3.276 9.907 1.00 96.50 97 GLN A N 1
ATOM 752 C CA . GLN A 1 97 ? -23.120 -4.273 9.597 1.00 96.50 97 GLN A CA 1
ATOM 753 C C . GLN A 1 97 ? -21.845 -4.018 10.393 1.00 96.50 97 GLN A C 1
ATOM 755 O O . GLN A 1 97 ? -21.519 -2.885 10.745 1.00 96.50 97 GLN A O 1
ATOM 760 N N . LYS A 1 98 ? -21.098 -5.083 10.678 1.00 97.75 98 LYS A N 1
ATOM 761 C CA . LYS A 1 98 ? -19.834 -4.981 11.401 1.00 97.75 98 LYS A CA 1
ATOM 762 C C . LYS A 1 98 ? -18.824 -4.169 10.585 1.00 97.75 98 LYS A C 1
ATOM 764 O O . LYS A 1 98 ? -18.617 -4.457 9.414 1.00 97.75 98 LYS A O 1
ATOM 769 N N . SER A 1 99 ? -18.167 -3.200 11.217 1.00 98.31 99 SER A N 1
ATOM 770 C CA . SER A 1 99 ? -17.061 -2.448 10.618 1.00 98.31 99 SER A CA 1
ATOM 771 C C . SER A 1 99 ? -15.709 -3.000 11.039 1.00 98.31 99 SER A C 1
ATOM 773 O O . SER A 1 99 ? -14.833 -3.206 10.200 1.00 98.31 99 SER A O 1
ATOM 775 N N . THR A 1 100 ? -15.539 -3.289 12.330 1.00 98.62 100 THR A N 1
ATOM 776 C CA . THR A 1 100 ? -14.321 -3.893 12.877 1.00 98.62 100 THR A CA 1
ATOM 777 C C . THR A 1 100 ? -14.630 -4.762 14.089 1.00 98.62 100 THR A C 1
ATOM 779 O O . THR A 1 100 ? -15.620 -4.542 14.785 1.00 98.62 100 THR A O 1
ATOM 782 N N . ASP A 1 101 ? -13.771 -5.738 14.361 1.00 98.75 101 ASP A N 1
ATOM 783 C CA . ASP A 1 101 ? -13.733 -6.425 15.650 1.00 98.75 101 ASP A CA 1
ATOM 784 C C . ASP A 1 101 ? -12.304 -6.796 16.041 1.00 98.75 101 ASP A C 1
ATOM 786 O O . ASP A 1 101 ? -11.419 -6.892 15.186 1.00 98.75 101 ASP A O 1
ATOM 790 N N . GLY A 1 102 ? -12.092 -6.960 17.340 1.00 98.44 102 GLY A N 1
ATOM 791 C CA . GLY A 1 102 ? -10.827 -7.391 17.914 1.00 98.44 102 GLY A CA 1
ATOM 792 C C . GLY A 1 102 ? -10.818 -7.224 19.426 1.00 98.44 102 GLY A C 1
ATOM 793 O O . GLY A 1 10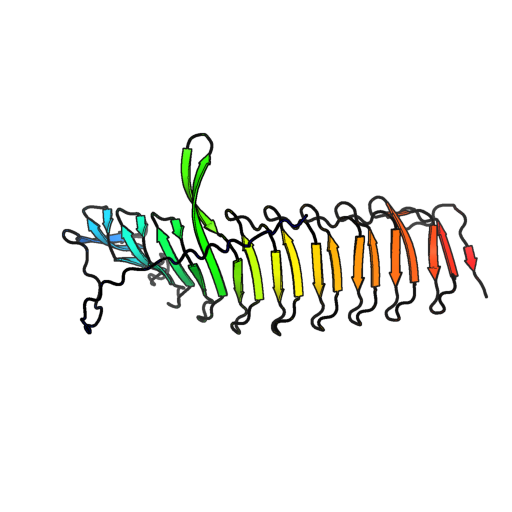2 ? -11.831 -6.869 20.032 1.00 98.44 102 GLY A O 1
ATOM 794 N N . GLU A 1 103 ? -9.674 -7.501 20.039 1.00 98.38 103 GLU A N 1
ATOM 795 C CA . GLU A 1 103 ? -9.522 -7.465 21.489 1.00 98.38 103 GLU A CA 1
ATOM 796 C C . GLU A 1 103 ? -8.865 -6.159 21.957 1.00 98.38 103 GLU A C 1
ATOM 798 O O . GLU A 1 103 ? -7.908 -5.663 21.352 1.00 98.38 103 GLU A O 1
ATOM 803 N N . PHE A 1 104 ? -9.378 -5.606 23.054 1.00 98.12 104 PHE A N 1
ATOM 804 C CA . PHE A 1 104 ? -8.720 -4.563 23.830 1.00 98.12 104 PHE A CA 1
ATOM 805 C C . PHE A 1 104 ? -8.173 -5.120 25.145 1.00 98.12 104 PHE A C 1
ATOM 807 O O . PHE A 1 104 ? -8.776 -5.982 25.781 1.00 98.12 104 PHE A O 1
ATOM 814 N N . MET A 1 105 ? -7.061 -4.557 25.598 1.00 96.94 105 MET A N 1
ATOM 815 C CA . MET A 1 105 ? -6.542 -4.722 26.947 1.00 96.94 105 MET A CA 1
ATOM 816 C C . MET A 1 105 ? -6.114 -3.352 27.462 1.00 96.94 105 MET A C 1
ATOM 818 O O . MET A 1 105 ? -5.222 -2.727 26.892 1.00 96.94 105 MET A O 1
ATOM 822 N N . GLU A 1 106 ? -6.773 -2.876 28.520 1.00 95.12 106 GLU A N 1
ATOM 823 C CA . GLU A 1 106 ? -6.557 -1.537 29.087 1.00 95.12 106 GLU A CA 1
ATOM 824 C C . GLU A 1 106 ? -6.563 -0.412 28.023 1.00 95.12 106 GLU A C 1
ATOM 826 O O . GLU A 1 106 ? -5.622 0.376 27.941 1.00 95.12 106 GLU A O 1
ATOM 831 N N . ASP A 1 107 ? -7.607 -0.354 27.186 1.00 96.12 107 ASP A N 1
ATOM 832 C CA . ASP A 1 107 ? -7.761 0.581 26.047 1.00 96.12 107 ASP A CA 1
ATOM 833 C C . ASP A 1 107 ? -6.792 0.374 24.865 1.00 96.12 107 ASP A C 1
ATOM 835 O O . ASP A 1 107 ? -6.923 1.035 23.832 1.00 96.12 107 ASP A O 1
ATOM 839 N N . GLN A 1 108 ? -5.839 -0.557 24.958 1.00 96.62 108 GLN A N 1
ATOM 840 C CA . GLN A 1 108 ? -4.902 -0.862 23.875 1.00 96.62 108 GLN A CA 1
ATOM 841 C C . GLN A 1 108 ? -5.383 -2.047 23.042 1.00 96.62 108 GLN A C 1
ATOM 843 O O . GLN A 1 108 ? -5.793 -3.072 23.582 1.00 96.62 108 GLN A O 1
ATOM 848 N N . LYS A 1 109 ? -5.310 -1.935 21.712 1.00 97.00 109 LYS A N 1
ATOM 849 C CA . LYS A 1 109 ? -5.583 -3.067 20.817 1.00 97.00 109 LYS A CA 1
ATOM 850 C C . LYS A 1 109 ? -4.566 -4.181 21.051 1.00 97.00 109 LYS A C 1
ATOM 852 O O . LYS A 1 109 ? -3.366 -3.918 21.106 1.00 97.00 109 LYS A O 1
ATOM 857 N N . THR A 1 110 ? -5.047 -5.413 21.121 1.00 97.88 110 THR A N 1
ATOM 858 C CA . THR A 1 110 ? -4.231 -6.623 21.228 1.00 97.88 110 THR A CA 1
ATOM 859 C C . THR A 1 110 ? -4.826 -7.743 20.376 1.00 97.88 110 THR A C 1
ATOM 861 O O . THR A 1 110 ? -6.005 -7.702 20.020 1.00 97.88 110 THR A O 1
ATOM 864 N N . GLY A 1 111 ? -4.001 -8.723 20.014 1.00 97.88 111 GLY A N 1
ATOM 865 C CA . GLY A 1 111 ? -4.414 -9.880 19.228 1.00 97.88 111 GLY A CA 1
ATOM 866 C C . GLY A 1 111 ? -4.829 -9.534 17.797 1.00 97.88 111 GLY A C 1
ATOM 867 O O . GLY A 1 111 ? -4.462 -8.493 17.243 1.00 97.88 111 GLY A O 1
ATOM 868 N N . GLU A 1 112 ? -5.591 -10.434 17.176 1.00 98.56 112 GLU A N 1
ATOM 869 C CA . GLU A 1 112 ? -6.075 -10.254 15.809 1.00 98.56 112 GLU A CA 1
ATOM 870 C C . GLU A 1 112 ? -7.232 -9.251 15.772 1.00 98.56 112 GLU A C 1
ATOM 872 O O . GLU A 1 112 ? -8.253 -9.408 16.437 1.00 98.56 112 GLU A O 1
ATOM 877 N N . TRP A 1 113 ? -7.076 -8.241 14.927 1.00 98.75 113 TRP A N 1
ATOM 878 C CA . TRP A 1 113 ? -8.106 -7.281 14.576 1.00 98.75 113 TRP A CA 1
ATOM 879 C C . TRP A 1 113 ? -8.510 -7.462 13.125 1.00 98.75 113 TRP A C 1
ATOM 881 O O . TRP A 1 113 ? -7.659 -7.647 12.251 1.00 98.75 113 TRP A O 1
ATOM 891 N N . LYS A 1 114 ? -9.811 -7.352 12.871 1.00 98.88 114 LYS A N 1
ATOM 892 C CA . LYS A 1 114 ? -10.421 -7.457 11.548 1.00 98.88 114 LYS A CA 1
ATOM 893 C C . LYS A 1 114 ? -11.175 -6.185 11.218 1.00 98.88 114 LYS A C 1
ATOM 895 O O . LYS A 1 114 ? -11.827 -5.599 12.080 1.00 98.88 114 LYS A O 1
ATOM 900 N N . GLY A 1 115 ? -11.108 -5.794 9.955 1.00 98.69 115 GLY A N 1
ATOM 901 C CA . GLY A 1 115 ? -11.983 -4.796 9.360 1.00 98.69 115 GLY A CA 1
ATOM 902 C C . GLY A 1 115 ? -12.756 -5.399 8.200 1.00 98.69 115 GLY A C 1
ATOM 903 O O . GLY A 1 115 ? -12.249 -6.283 7.508 1.00 98.69 115 GLY A O 1
ATOM 904 N N . TYR A 1 116 ? -13.965 -4.905 7.982 1.00 98.56 116 TYR A N 1
ATOM 905 C CA . TYR A 1 116 ? -14.905 -5.417 6.989 1.00 98.56 116 TYR A CA 1
ATOM 906 C C . TYR A 1 116 ? -15.343 -4.291 6.057 1.00 98.56 116 TYR A C 1
ATOM 908 O O . TYR A 1 116 ? -15.218 -3.120 6.397 1.00 98.56 116 TYR A O 1
ATOM 916 N N . HIS A 1 117 ? -15.840 -4.631 4.876 1.00 96.44 117 HIS A N 1
ATOM 917 C CA . HIS A 1 117 ? -16.574 -3.702 4.026 1.00 96.44 117 HIS A CA 1
ATOM 918 C C . HIS A 1 117 ? -17.982 -3.450 4.587 1.00 96.44 117 HIS A C 1
ATOM 920 O O . HIS A 1 117 ? -18.512 -4.265 5.336 1.00 96.44 117 HIS A O 1
ATOM 926 N N . GLU A 1 118 ? -18.636 -2.364 4.162 1.00 96.19 118 GLU A N 1
ATOM 927 C CA . GLU A 1 118 ? -20.046 -2.083 4.503 1.00 96.19 118 GLU A CA 1
ATOM 928 C C . GLU A 1 118 ? -21.040 -3.133 3.984 1.00 96.19 118 GLU A C 1
ATOM 930 O O . GLU A 1 118 ? -22.213 -3.087 4.352 1.00 96.19 118 GLU A O 1
ATOM 935 N N . THR A 1 119 ? -20.577 -4.023 3.103 1.00 95.56 119 THR A N 1
ATOM 936 C CA . THR A 1 119 ? -21.286 -5.182 2.548 1.00 95.56 119 THR A CA 1
ATOM 937 C C . THR A 1 119 ? -20.980 -6.492 3.294 1.00 95.56 119 THR A C 1
ATOM 939 O O . THR A 1 119 ? -21.625 -7.504 3.028 1.00 95.56 119 THR A O 1
ATOM 942 N N . GLY A 1 120 ? -20.065 -6.465 4.274 1.00 95.88 120 GLY A N 1
ATOM 943 C CA . GLY A 1 120 ? -19.826 -7.542 5.240 1.00 95.88 120 GLY A CA 1
ATOM 944 C C . GLY A 1 120 ? -18.616 -8.426 4.938 1.00 95.88 120 GLY A C 1
ATOM 945 O O . GLY A 1 120 ? -18.216 -9.228 5.783 1.00 95.88 120 GLY A O 1
ATOM 946 N N . GLU A 1 121 ? -17.996 -8.285 3.767 1.00 97.44 121 GLU A N 1
ATOM 947 C CA . GLU A 1 121 ? -16.806 -9.050 3.399 1.00 97.44 121 GLU A CA 1
ATOM 948 C C . GLU A 1 121 ? -15.574 -8.560 4.170 1.00 97.44 121 GLU A C 1
ATOM 950 O O . GLU A 1 121 ? -15.428 -7.371 4.460 1.00 97.44 121 GLU A O 1
ATOM 955 N N . LEU A 1 122 ? -14.658 -9.476 4.495 1.00 98.38 122 LEU A N 1
ATOM 956 C CA . LEU A 1 122 ? -13.410 -9.137 5.176 1.00 98.38 122 LEU A CA 1
ATOM 957 C C . LEU A 1 122 ? -12.567 -8.213 4.286 1.00 98.38 122 LEU A C 1
ATOM 959 O O . LEU A 1 122 ? -12.243 -8.566 3.159 1.00 98.38 122 LEU A O 1
ATOM 963 N N . LEU A 1 123 ? -12.190 -7.051 4.812 1.00 98.69 123 LEU A N 1
ATOM 964 C CA . LEU A 1 123 ? -11.389 -6.044 4.118 1.00 98.69 123 LEU A CA 1
ATOM 965 C C . LEU A 1 123 ? -9.911 -6.155 4.510 1.00 98.69 123 LEU A C 1
ATOM 967 O O . LEU A 1 123 ? -9.026 -6.075 3.659 1.00 98.69 123 LEU A O 1
ATOM 971 N N . TRP A 1 124 ? -9.622 -6.335 5.800 1.00 98.75 124 TRP A N 1
ATOM 972 C CA . TRP A 1 124 ? -8.258 -6.519 6.292 1.00 98.75 124 TRP A CA 1
ATOM 973 C C . TRP A 1 124 ? -8.230 -7.271 7.621 1.00 98.75 124 TRP A C 1
ATOM 975 O O . TRP A 1 124 ? -9.204 -7.273 8.372 1.00 98.75 124 TRP A O 1
ATOM 985 N N . LYS A 1 125 ? -7.081 -7.872 7.930 1.00 98.81 125 LYS A N 1
ATOM 986 C CA . LYS A 1 125 ? -6.744 -8.380 9.260 1.00 98.81 125 LYS A CA 1
ATOM 987 C C . LYS A 1 125 ? -5.301 -8.037 9.630 1.00 98.81 125 LYS A C 1
ATOM 989 O O . LYS A 1 125 ? -4.437 -7.988 8.754 1.00 98.81 125 LYS A O 1
ATOM 994 N N . ALA A 1 126 ? -5.052 -7.782 10.908 1.00 98.69 126 ALA A N 1
ATOM 995 C CA . ALA A 1 126 ? -3.728 -7.472 11.447 1.00 98.69 126 ALA A CA 1
ATOM 996 C C . ALA A 1 126 ? -3.625 -7.938 12.900 1.00 98.69 126 ALA A C 1
ATOM 998 O O . ALA A 1 126 ? -4.620 -7.911 13.620 1.00 98.69 126 ALA A O 1
ATOM 999 N N . ASN A 1 127 ? -2.428 -8.323 13.335 1.00 98.50 127 ASN A N 1
ATOM 1000 C CA . ASN A 1 127 ? -2.167 -8.655 14.731 1.00 98.50 127 ASN A CA 1
ATOM 1001 C C . ASN A 1 127 ? -1.560 -7.454 15.471 1.00 98.50 127 ASN A C 1
ATOM 1003 O O . ASN A 1 127 ? -0.723 -6.740 14.919 1.00 98.50 127 ASN A O 1
ATOM 1007 N N . TYR A 1 128 ? -1.979 -7.244 16.716 1.00 98.12 128 TYR A N 1
ATOM 1008 C CA . TYR A 1 128 ? -1.496 -6.185 17.595 1.00 98.12 128 TYR A CA 1
ATOM 1009 C C . TYR A 1 128 ? -0.836 -6.777 18.837 1.00 98.12 128 TYR A C 1
ATOM 1011 O O . TYR A 1 128 ? -1.361 -7.706 19.450 1.00 98.12 128 TYR A O 1
ATOM 1019 N N . VAL A 1 129 ? 0.304 -6.215 19.228 1.00 97.75 129 VAL A N 1
ATOM 1020 C CA . VAL A 1 129 ? 1.035 -6.590 20.441 1.00 97.75 129 VAL A CA 1
ATOM 1021 C C . VAL A 1 129 ? 1.217 -5.351 21.303 1.00 97.75 129 VAL A C 1
ATOM 1023 O O . VAL A 1 129 ? 1.600 -4.289 20.810 1.00 97.75 129 VAL A O 1
ATOM 1026 N N . ILE A 1 130 ? 0.942 -5.491 22.598 1.00 96.62 130 ILE A N 1
ATOM 1027 C CA . ILE A 1 130 ? 1.163 -4.428 23.577 1.00 96.62 130 ILE A CA 1
ATOM 1028 C C . ILE A 1 130 ? 2.617 -4.480 24.031 1.00 96.62 130 ILE A C 1
ATOM 1030 O O . ILE A 1 130 ? 3.091 -5.515 24.501 1.00 96.62 130 ILE A O 1
ATOM 1034 N N . LYS A 1 131 ? 3.318 -3.356 23.898 1.00 93.06 131 LYS A N 1
ATOM 1035 C CA . LYS A 1 131 ? 4.704 -3.183 24.341 1.00 93.06 131 LYS A CA 1
ATOM 1036 C C . LYS A 1 131 ? 4.788 -2.004 25.306 1.00 93.06 131 LYS A C 1
ATOM 1038 O O . LYS A 1 131 ? 4.027 -1.043 25.187 1.00 93.06 131 LYS A O 1
ATOM 1043 N N . GLU A 1 132 ? 5.709 -2.075 26.261 1.00 91.94 132 GLU A N 1
ATOM 1044 C CA . GLU A 1 132 ? 6.066 -0.927 27.095 1.00 91.94 132 GLU A CA 1
ATOM 1045 C C . GLU A 1 132 ? 7.115 -0.087 26.371 1.00 91.94 132 GLU A C 1
ATOM 1047 O O . GLU A 1 132 ? 8.133 -0.604 25.909 1.00 91.94 132 GLU A O 1
ATOM 1052 N N . LYS A 1 133 ? 6.862 1.215 26.261 1.00 88.50 133 LYS A N 1
ATOM 1053 C CA . LYS A 1 133 ? 7.785 2.174 25.663 1.00 88.50 133 LYS A CA 1
ATOM 1054 C C . LYS A 1 133 ? 8.069 3.280 26.665 1.00 88.50 133 LYS A C 1
ATOM 1056 O O . LYS A 1 133 ? 7.139 3.909 27.167 1.00 88.50 133 LYS A O 1
ATOM 1061 N N . THR A 1 134 ? 9.348 3.522 26.934 1.00 90.56 134 THR A N 1
ATOM 1062 C CA . THR A 1 134 ? 9.794 4.649 27.756 1.00 90.56 134 THR A CA 1
ATOM 1063 C C . THR A 1 134 ? 10.276 5.774 26.852 1.00 90.56 134 THR A C 1
ATOM 1065 O O . THR A 1 134 ? 11.198 5.589 26.061 1.00 90.56 134 THR A O 1
ATOM 1068 N N . GLU A 1 135 ? 9.666 6.948 26.973 1.00 88.75 135 GLU A N 1
ATOM 1069 C CA . GLU A 1 135 ? 10.038 8.141 26.215 1.00 88.75 135 GLU A CA 1
ATOM 1070 C C . GLU A 1 135 ? 10.079 9.337 27.167 1.00 88.75 135 GLU A C 1
ATOM 1072 O O . GLU A 1 135 ? 9.143 9.567 27.932 1.00 88.75 135 GLU A O 1
ATOM 1077 N N . SER A 1 136 ? 11.210 10.051 27.196 1.00 89.88 136 SER A N 1
ATOM 1078 C CA . SER A 1 136 ? 11.448 11.167 28.128 1.00 89.88 136 SER A CA 1
ATOM 1079 C C . SER A 1 136 ? 11.201 10.821 29.611 1.00 89.88 136 SER A C 1
ATOM 1081 O O . SER A 1 136 ? 10.731 11.654 30.380 1.00 89.88 136 SER A O 1
ATOM 1083 N N . GLY A 1 137 ? 11.500 9.580 30.019 1.00 91.50 137 GLY A N 1
ATOM 1084 C CA . GLY A 1 137 ? 11.303 9.093 31.392 1.00 91.50 137 GLY A CA 1
ATOM 1085 C C . GLY A 1 137 ? 9.873 8.651 31.731 1.00 91.50 137 GLY A C 1
ATOM 1086 O O . GLY A 1 137 ? 9.634 8.201 32.848 1.00 91.50 137 GLY A O 1
ATOM 1087 N N . PHE A 1 138 ? 8.932 8.733 30.787 1.00 90.38 138 PHE A N 1
ATOM 1088 C CA . PHE A 1 138 ? 7.563 8.251 30.958 1.00 90.38 138 PHE A CA 1
ATOM 1089 C C . PHE A 1 138 ? 7.376 6.898 30.270 1.00 90.38 138 PHE A C 1
ATOM 1091 O O . PHE A 1 138 ? 7.650 6.768 29.078 1.00 90.38 138 PHE A O 1
ATOM 1098 N N . THR A 1 139 ? 6.892 5.899 31.010 1.00 90.81 139 THR A N 1
ATOM 1099 C CA . THR A 1 139 ? 6.609 4.559 30.478 1.00 90.81 139 THR A CA 1
ATOM 1100 C C . THR A 1 139 ? 5.130 4.430 30.136 1.00 90.81 139 THR A C 1
ATOM 1102 O O . THR A 1 139 ? 4.268 4.607 30.995 1.00 90.81 139 THR A O 1
ATOM 1105 N N . MET A 1 140 ? 4.837 4.093 28.881 1.00 89.94 140 MET A N 1
ATOM 1106 C CA . MET A 1 140 ? 3.486 3.874 28.364 1.00 89.94 140 MET A CA 1
ATOM 1107 C C . MET A 1 140 ? 3.348 2.481 27.755 1.00 89.94 140 MET A C 1
ATOM 1109 O O . MET A 1 140 ? 4.263 1.992 27.096 1.00 89.94 140 MET A O 1
ATOM 1113 N N . LYS A 1 141 ? 2.180 1.858 27.936 1.00 90.81 141 LYS A N 1
ATOM 1114 C CA . LYS A 1 141 ? 1.784 0.670 27.173 1.00 90.81 141 LYS A CA 1
ATOM 1115 C C . LYS A 1 141 ? 1.175 1.122 25.854 1.00 90.81 141 LYS A C 1
ATOM 1117 O O . LYS A 1 141 ? 0.212 1.886 25.861 1.00 90.81 141 LYS A O 1
ATOM 1122 N N . ILE A 1 142 ? 1.718 0.641 24.745 1.00 90.19 142 ILE A N 1
ATOM 1123 C CA . ILE A 1 142 ? 1.226 0.953 23.403 1.00 90.19 142 ILE A CA 1
ATOM 1124 C C . ILE A 1 142 ? 0.912 -0.335 22.649 1.00 90.19 142 ILE A C 1
ATOM 1126 O O . ILE A 1 142 ? 1.749 -1.232 22.553 1.00 90.19 142 ILE A O 1
ATOM 1130 N N . GLY A 1 143 ? -0.308 -0.433 22.121 1.00 90.12 143 GLY A N 1
ATOM 1131 C CA . GLY A 1 143 ? -0.677 -1.478 21.168 1.00 90.12 143 GLY A CA 1
ATOM 1132 C C . GLY A 1 143 ? -0.165 -1.126 19.773 1.00 90.12 143 GLY A C 1
ATOM 1133 O O . GLY A 1 143 ? -0.640 -0.168 19.163 1.00 90.12 143 GLY A O 1
ATOM 1134 N N . GLY A 1 144 ? 0.792 -1.896 19.256 1.00 94.19 144 GLY A N 1
ATOM 1135 C CA . GLY A 1 144 ? 1.367 -1.714 17.921 1.00 94.19 144 GLY A CA 1
ATOM 1136 C C . GLY A 1 144 ? 1.076 -2.899 17.006 1.00 94.19 144 GLY A C 1
ATOM 1137 O O . GLY A 1 144 ? 1.019 -4.034 17.474 1.00 94.19 144 GLY A O 1
ATOM 1138 N N . MET A 1 145 ? 0.895 -2.651 15.703 1.00 96.88 145 MET A N 1
ATOM 1139 C CA . MET A 1 145 ? 0.815 -3.745 14.726 1.00 96.88 145 MET A CA 1
ATOM 1140 C C . MET A 1 145 ? 2.134 -4.524 14.704 1.00 96.88 145 MET A C 1
ATOM 1142 O O . MET A 1 145 ? 3.208 -3.921 14.675 1.00 96.88 145 MET A O 1
ATOM 1146 N N . GLU A 1 146 ? 2.040 -5.848 14.668 1.00 97.81 146 GLU A N 1
ATOM 1147 C CA . GLU A 1 146 ? 3.182 -6.760 14.627 1.00 97.81 146 GLU A CA 1
ATOM 1148 C C . GLU A 1 146 ? 2.878 -7.927 13.680 1.00 97.81 146 GLU A C 1
ATOM 1150 O O . GLU A 1 146 ? 1.803 -8.531 13.742 1.00 97.81 146 GLU A O 1
ATOM 1155 N N . GLY A 1 147 ? 3.835 -8.267 12.821 1.00 98.00 147 GLY A N 1
ATOM 1156 C CA . GLY A 1 147 ? 3.704 -9.321 11.823 1.00 98.00 147 GLY A CA 1
ATOM 1157 C C . GLY A 1 147 ? 2.994 -8.857 10.551 1.00 98.00 147 GLY A C 1
ATOM 1158 O O . GLY A 1 147 ? 3.078 -7.697 10.151 1.00 98.00 147 GLY A O 1
ATOM 1159 N N . ILE A 1 148 ? 2.322 -9.786 9.871 1.00 98.62 148 ILE A N 1
ATOM 1160 C CA . ILE A 1 148 ? 1.717 -9.524 8.562 1.00 98.62 148 ILE A CA 1
ATOM 1161 C C . ILE A 1 148 ? 0.313 -8.942 8.718 1.00 98.62 148 ILE A C 1
ATOM 1163 O O . ILE A 1 148 ? -0.590 -9.579 9.263 1.00 98.62 148 ILE A O 1
ATOM 1167 N N . LYS A 1 149 ? 0.108 -7.755 8.151 1.00 98.75 149 LYS A N 1
ATOM 1168 C CA . LYS A 1 149 ? -1.218 -7.240 7.817 1.00 98.75 149 LYS A CA 1
ATOM 1169 C C . LYS A 1 149 ? -1.626 -7.777 6.451 1.00 98.75 149 LYS A C 1
ATOM 1171 O O . LYS A 1 149 ? -0.928 -7.545 5.466 1.00 98.75 149 LYS A O 1
ATOM 1176 N N . THR A 1 150 ? -2.786 -8.418 6.377 1.00 98.88 150 THR A N 1
ATOM 1177 C CA . THR A 1 150 ? -3.370 -8.905 5.121 1.00 98.88 150 THR A CA 1
ATOM 1178 C C . THR A 1 150 ? -4.594 -8.069 4.776 1.00 98.88 150 THR A C 1
ATOM 1180 O O . THR A 1 150 ? -5.484 -7.905 5.605 1.00 98.88 150 THR A O 1
ATOM 1183 N N . SER A 1 151 ? -4.651 -7.549 3.555 1.00 98.75 151 SER A N 1
ATOM 1184 C CA . SER A 1 151 ? -5.815 -6.868 2.982 1.00 98.75 151 SER A CA 1
ATOM 1185 C C . SER A 1 151 ? -6.375 -7.697 1.833 1.00 98.75 151 SER A C 1
ATOM 1187 O O . SER A 1 151 ? -5.617 -8.356 1.115 1.00 98.75 151 SER A O 1
ATOM 1189 N N . PHE A 1 152 ? -7.688 -7.657 1.649 1.00 98.69 152 PHE A N 1
ATOM 1190 C CA . PHE A 1 152 ? -8.410 -8.525 0.725 1.00 98.69 152 PHE A CA 1
ATOM 1191 C C . PHE A 1 152 ? -9.163 -7.712 -0.326 1.00 98.69 152 PHE A C 1
ATOM 1193 O O . PHE A 1 152 ? -9.571 -6.575 -0.092 1.00 98.69 152 PHE A O 1
ATOM 1200 N N . PHE A 1 153 ? -9.348 -8.315 -1.494 1.00 97.94 153 PHE A N 1
ATOM 1201 C CA . PHE A 1 153 ? -10.340 -7.878 -2.463 1.00 97.94 153 PHE A CA 1
ATOM 1202 C C . PHE A 1 153 ? -11.749 -8.218 -1.969 1.00 97.94 153 PHE A C 1
ATOM 1204 O O . PHE A 1 153 ? -11.927 -9.116 -1.145 1.00 97.94 153 PHE A O 1
ATOM 1211 N N . LYS A 1 154 ? -12.775 -7.591 -2.559 1.00 95.94 154 LYS A N 1
ATOM 1212 C CA . LYS A 1 154 ? -14.184 -7.925 -2.272 1.00 95.94 154 LYS A CA 1
ATOM 1213 C C . LYS A 1 154 ? -14.527 -9.396 -2.531 1.00 95.94 154 LYS A C 1
ATOM 1215 O O . LYS A 1 154 ? -15.450 -9.921 -1.927 1.00 95.94 154 LYS A O 1
ATOM 1220 N N . SER A 1 155 ? -13.784 -10.071 -3.410 1.00 96.12 155 SER A N 1
ATOM 1221 C CA . SER A 1 155 ? -13.935 -11.510 -3.662 1.00 96.12 155 SER A CA 1
ATOM 1222 C C . SER A 1 155 ? -13.479 -12.400 -2.495 1.00 96.12 155 SER A C 1
ATOM 1224 O O . SER A 1 155 ? -13.705 -13.607 -2.528 1.00 96.12 155 SER A O 1
ATOM 1226 N N . GLY A 1 156 ? -12.784 -11.836 -1.499 1.00 97.00 156 GLY A N 1
ATOM 1227 C CA . GLY A 1 156 ? -12.128 -12.562 -0.411 1.00 97.00 156 GLY A CA 1
ATOM 1228 C C . GLY A 1 156 ? -10.704 -13.031 -0.731 1.00 97.00 156 GLY A C 1
ATOM 1229 O O . GLY A 1 156 ? -10.029 -13.573 0.144 1.00 97.00 156 GLY A O 1
ATOM 1230 N N . LYS A 1 157 ? -10.206 -12.819 -1.957 1.00 98.06 157 LYS A N 1
ATOM 1231 C CA . LYS A 1 157 ? -8.805 -13.098 -2.305 1.00 98.06 157 LYS A CA 1
ATOM 1232 C C . LYS A 1 157 ? -7.865 -12.063 -1.694 1.00 98.06 157 LYS A C 1
ATOM 1234 O O . LYS A 1 157 ? -8.241 -10.912 -1.492 1.00 98.06 157 LYS A O 1
ATOM 1239 N N . VAL A 1 158 ? -6.620 -12.457 -1.433 1.00 98.62 158 VAL A N 1
ATOM 1240 C CA . VAL A 1 158 ? -5.595 -11.543 -0.910 1.00 98.62 158 VAL A CA 1
ATOM 1241 C C . VAL A 1 158 ? -5.260 -10.485 -1.960 1.00 98.62 158 VAL A C 1
ATOM 1243 O O . VAL A 1 158 ? -4.894 -10.815 -3.083 1.00 98.62 158 VAL A O 1
ATOM 1246 N N . TRP A 1 159 ? -5.365 -9.217 -1.569 1.00 98.75 159 TRP A N 1
ATOM 1247 C CA . TRP A 1 159 ? -4.920 -8.074 -2.363 1.00 98.75 159 TRP A CA 1
ATOM 1248 C C . TRP A 1 159 ? -3.506 -7.652 -1.980 1.00 98.75 159 TRP A C 1
ATOM 1250 O O . TRP A 1 159 ? -2.677 -7.389 -2.851 1.00 98.75 159 TRP A O 1
ATOM 1260 N N . LYS A 1 160 ? -3.212 -7.593 -0.677 1.00 98.81 160 LYS A N 1
ATOM 1261 C CA . LYS A 1 160 ? -1.944 -7.051 -0.192 1.00 98.81 160 LYS A CA 1
ATOM 1262 C C . LYS A 1 160 ? -1.525 -7.654 1.138 1.00 98.81 160 LYS A C 1
ATOM 1264 O O . LYS A 1 160 ? -2.345 -7.802 2.038 1.00 98.81 160 LYS A O 1
ATOM 1269 N N . GLU A 1 161 ? -0.237 -7.920 1.276 1.00 98.88 161 GLU A N 1
ATOM 1270 C CA . GLU A 1 161 ? 0.415 -8.328 2.516 1.00 98.88 161 GLU A CA 1
ATOM 1271 C C . GLU A 1 161 ? 1.538 -7.347 2.845 1.00 98.88 161 GLU A C 1
ATOM 1273 O O . GLU A 1 161 ? 2.334 -6.981 1.976 1.00 98.88 161 GLU A O 1
ATOM 1278 N N . GLU A 1 162 ? 1.588 -6.892 4.092 1.00 98.81 162 GLU A N 1
ATOM 1279 C CA . GLU A 1 162 ? 2.556 -5.904 4.567 1.00 98.81 162 GLU A CA 1
ATOM 1280 C C . GLU A 1 162 ? 3.102 -6.327 5.928 1.00 98.81 162 GLU A C 1
ATOM 1282 O O . GLU A 1 162 ? 2.331 -6.556 6.859 1.00 98.81 162 GLU A O 1
ATOM 1287 N N . GLU A 1 163 ? 4.423 -6.429 6.038 1.00 98.81 163 GLU A N 1
ATOM 1288 C CA . GLU A 1 163 ? 5.108 -6.772 7.283 1.00 98.81 163 GLU A CA 1
ATOM 1289 C C . GLU A 1 163 ? 5.328 -5.544 8.171 1.00 98.81 163 GLU A C 1
ATOM 1291 O O . GLU A 1 163 ? 5.830 -4.508 7.721 1.00 98.81 163 GLU A O 1
ATOM 1296 N N . TYR A 1 164 ? 4.940 -5.677 9.438 1.00 98.44 164 TYR A N 1
ATOM 1297 C CA . TYR A 1 164 ? 5.084 -4.670 10.479 1.00 98.44 164 TYR A CA 1
ATOM 1298 C C . TYR A 1 164 ? 5.922 -5.201 11.639 1.00 98.44 164 TYR A C 1
ATOM 1300 O O . TYR A 1 164 ? 5.741 -6.330 12.092 1.00 98.44 164 TYR A O 1
ATOM 1308 N N . HIS A 1 165 ? 6.773 -4.334 12.170 1.00 96.50 165 HIS A N 1
ATOM 1309 C CA . HIS A 1 165 ? 7.485 -4.533 13.423 1.00 96.50 165 HIS A CA 1
ATOM 1310 C C . HIS A 1 165 ? 7.390 -3.236 14.220 1.00 96.50 165 HIS A C 1
ATOM 1312 O O . HIS A 1 165 ? 7.616 -2.172 13.651 1.00 96.50 165 HIS A O 1
ATOM 1318 N N . ASP A 1 166 ? 7.012 -3.293 15.498 1.00 92.62 166 ASP A N 1
ATOM 1319 C CA . ASP A 1 166 ? 6.844 -2.091 16.338 1.00 92.62 166 ASP A CA 1
ATOM 1320 C C . ASP A 1 166 ? 5.919 -1.028 15.713 1.00 92.62 166 ASP A C 1
ATOM 1322 O O . ASP A 1 166 ? 6.185 0.174 15.741 1.00 92.62 166 ASP A O 1
ATOM 1326 N N . ALA A 1 167 ? 4.811 -1.480 15.116 1.00 94.81 167 ALA A N 1
ATOM 1327 C CA . ALA A 1 167 ? 3.839 -0.642 14.414 1.00 94.81 167 ALA A CA 1
ATOM 1328 C C . ALA A 1 167 ? 4.381 0.123 13.188 1.00 94.81 167 ALA A C 1
ATOM 1330 O O . ALA A 1 167 ? 3.645 0.918 12.597 1.00 94.81 167 ALA A O 1
ATOM 1331 N N . VAL A 1 168 ? 5.620 -0.131 12.756 1.00 96.50 168 VAL A N 1
ATOM 1332 C CA . VAL A 1 168 ? 6.196 0.427 11.528 1.00 96.50 168 VAL A CA 1
ATOM 1333 C C . VAL A 1 168 ? 6.333 -0.651 10.464 1.00 96.50 168 VAL A C 1
ATOM 1335 O O . VAL A 1 168 ? 6.705 -1.787 10.747 1.00 96.50 168 VAL A O 1
ATOM 1338 N N . LYS A 1 169 ? 6.037 -0.301 9.212 1.00 98.06 169 LYS A N 1
ATOM 1339 C CA . LYS A 1 169 ? 6.232 -1.203 8.080 1.00 98.06 169 LYS A CA 1
ATOM 1340 C C . LYS A 1 169 ? 7.729 -1.446 7.897 1.00 98.06 169 LYS A C 1
ATOM 1342 O O . LYS A 1 169 ? 8.484 -0.510 7.613 1.00 98.06 169 LYS A O 1
ATOM 1347 N N . ASN A 1 170 ? 8.158 -2.684 8.099 1.00 98.25 170 ASN A N 1
ATOM 1348 C CA . ASN A 1 170 ? 9.563 -3.064 8.145 1.00 98.25 170 ASN A CA 1
ATOM 1349 C C . ASN A 1 170 ? 9.685 -4.532 7.734 1.00 98.25 170 ASN A C 1
ATOM 1351 O O . ASN A 1 170 ? 9.205 -5.410 8.441 1.00 98.25 170 ASN A O 1
ATOM 1355 N N . GLY A 1 171 ? 10.273 -4.778 6.569 1.00 98.44 171 GLY A N 1
ATOM 1356 C CA . GLY A 1 171 ? 10.279 -6.078 5.914 1.00 98.44 171 GLY A CA 1
ATOM 1357 C C . GLY A 1 171 ? 9.518 -6.069 4.592 1.00 98.44 171 GLY A C 1
ATOM 1358 O O . GLY A 1 171 ? 9.523 -5.086 3.844 1.00 98.44 171 GLY A O 1
ATOM 1359 N N . ARG A 1 172 ? 8.911 -7.199 4.248 1.00 98.62 172 ARG A N 1
ATOM 1360 C CA . ARG A 1 172 ? 8.382 -7.438 2.905 1.00 98.62 172 ARG A CA 1
ATOM 1361 C C . ARG A 1 172 ? 6.958 -6.901 2.735 1.00 98.62 172 ARG A C 1
ATOM 1363 O O . ARG A 1 172 ? 6.083 -7.082 3.575 1.00 98.62 172 ARG A O 1
ATOM 1370 N N . SER A 1 173 ? 6.702 -6.290 1.582 1.00 98.81 173 SER A N 1
ATOM 1371 C CA . SER A 1 173 ? 5.371 -5.934 1.092 1.00 98.81 173 SER A CA 1
ATOM 1372 C C . SER A 1 173 ? 5.106 -6.670 -0.213 1.00 98.81 173 SER A C 1
ATOM 1374 O O . SER A 1 173 ? 5.953 -6.639 -1.104 1.00 98.81 173 SER A O 1
ATOM 1376 N N . GLN A 1 174 ? 3.929 -7.274 -0.358 1.00 98.81 174 GLN A N 1
ATOM 1377 C CA . GLN A 1 174 ? 3.494 -7.900 -1.604 1.00 98.81 174 GLN A CA 1
ATOM 1378 C C . GLN A 1 174 ? 2.072 -7.477 -1.957 1.00 98.81 174 GLN A C 1
ATOM 1380 O O . GLN A 1 174 ? 1.165 -7.603 -1.144 1.00 98.81 174 GLN A O 1
ATOM 1385 N N . GLU A 1 175 ? 1.883 -6.989 -3.176 1.00 98.88 175 GLU A N 1
ATOM 1386 C CA . GLU A 1 175 ? 0.574 -6.754 -3.776 1.00 98.88 175 GLU A CA 1
ATOM 1387 C C . GLU A 1 175 ? 0.307 -7.818 -4.841 1.00 98.88 175 GLU A C 1
ATOM 1389 O O . GLU A 1 175 ? 1.221 -8.254 -5.550 1.00 98.88 175 GLU A O 1
ATOM 1394 N N . TYR A 1 176 ? -0.951 -8.214 -4.967 1.00 98.81 176 TYR A N 1
ATOM 1395 C CA . TYR A 1 176 ? -1.421 -9.232 -5.891 1.00 98.81 176 TYR A CA 1
ATOM 1396 C C . TYR A 1 176 ? -2.426 -8.639 -6.880 1.00 98.81 176 TYR A C 1
ATOM 1398 O O . TYR A 1 176 ? -3.136 -7.679 -6.584 1.00 98.81 176 TYR A O 1
ATOM 1406 N N . TYR A 1 177 ? -2.503 -9.238 -8.061 1.00 98.56 177 TYR A N 1
ATOM 1407 C CA . TYR A 1 177 ? -3.672 -9.133 -8.924 1.00 98.56 177 TYR A CA 1
ATOM 1408 C C . TYR A 1 177 ? -4.803 -10.028 -8.396 1.00 98.56 177 TYR A C 1
ATOM 1410 O O . TYR A 1 177 ? -4.566 -10.981 -7.657 1.00 98.56 177 TYR A O 1
ATOM 1418 N N . GLU A 1 178 ? -6.040 -9.763 -8.820 1.00 97.56 178 GLU A N 1
ATOM 1419 C CA . GLU A 1 178 ? -7.233 -10.542 -8.436 1.00 97.56 178 GLU A CA 1
ATOM 1420 C C . GLU A 1 178 ? -7.150 -12.030 -8.849 1.00 97.56 178 GLU A C 1
ATOM 1422 O O . GLU A 1 178 ? -7.847 -12.891 -8.309 1.00 97.56 178 GLU A O 1
ATOM 1427 N N . ASP A 1 179 ? -6.300 -12.373 -9.819 1.00 97.19 179 ASP A N 1
ATOM 1428 C CA . ASP A 1 179 ? -6.029 -13.760 -10.215 1.00 97.19 179 ASP A CA 1
ATOM 1429 C C . ASP A 1 179 ? -4.993 -14.462 -9.312 1.00 97.19 179 ASP A C 1
ATOM 1431 O O . ASP A 1 179 ? -4.731 -15.649 -9.494 1.00 97.19 179 ASP A O 1
ATOM 1435 N N . GLY A 1 180 ? -4.443 -13.757 -8.319 1.00 97.38 180 GLY A N 1
ATOM 1436 C CA . GLY A 1 180 ? -3.455 -14.256 -7.363 1.00 97.38 180 GLY A CA 1
ATOM 1437 C C . GLY A 1 180 ? -2.001 -14.115 -7.819 1.00 97.38 180 GLY A C 1
ATOM 1438 O O . GLY A 1 180 ? -1.096 -14.466 -7.062 1.00 97.38 180 GLY A O 1
ATOM 1439 N N . LYS A 1 181 ? -1.731 -13.599 -9.026 1.00 98.25 181 LYS A N 1
ATOM 1440 C CA . LYS A 1 181 ? -0.351 -13.340 -9.467 1.00 98.25 181 LYS A CA 1
ATOM 1441 C C . LYS A 1 181 ? 0.245 -12.140 -8.726 1.00 98.25 181 LYS A C 1
ATOM 1443 O O . LYS A 1 181 ? -0.486 -11.199 -8.412 1.00 98.25 181 LYS A O 1
ATOM 1448 N N . PRO A 1 182 ? 1.567 -12.118 -8.476 1.00 98.31 182 PRO A N 1
ATOM 1449 C CA . PRO A 1 182 ? 2.209 -10.946 -7.899 1.00 98.31 182 PRO A CA 1
ATOM 1450 C C . PRO A 1 182 ? 2.062 -9.751 -8.844 1.00 98.31 182 PRO A C 1
ATOM 1452 O O . PRO A 1 182 ? 2.289 -9.867 -10.046 1.00 98.31 182 PRO A O 1
ATOM 1455 N N . LYS A 1 183 ? 1.698 -8.605 -8.279 1.00 98.81 183 LYS A N 1
ATOM 1456 C CA . LYS A 1 183 ? 1.698 -7.301 -8.942 1.00 98.81 183 LYS A CA 1
ATOM 1457 C C . LYS A 1 183 ? 2.936 -6.508 -8.546 1.00 98.81 183 LYS A C 1
ATOM 1459 O O . LYS A 1 183 ? 3.624 -5.984 -9.415 1.00 98.81 183 LYS A O 1
ATOM 1464 N N . GLU A 1 184 ? 3.264 -6.489 -7.257 1.00 98.81 184 GLU A N 1
ATOM 1465 C CA . GLU A 1 184 ? 4.449 -5.819 -6.722 1.00 98.81 184 GLU A CA 1
ATOM 1466 C C . GLU A 1 184 ? 5.009 -6.593 -5.524 1.00 98.81 184 GLU A C 1
ATOM 1468 O O . GLU A 1 184 ? 4.255 -7.108 -4.703 1.00 98.81 184 GLU A O 1
ATOM 1473 N N . ILE A 1 185 ? 6.334 -6.653 -5.406 1.00 98.88 185 ILE A N 1
ATOM 1474 C CA . ILE A 1 185 ? 7.056 -7.073 -4.205 1.00 98.88 185 ILE A CA 1
ATOM 1475 C C . ILE A 1 185 ? 8.089 -5.988 -3.925 1.00 98.88 185 ILE A C 1
ATOM 1477 O O . ILE A 1 185 ? 8.912 -5.691 -4.789 1.00 98.88 185 ILE A O 1
ATOM 1481 N N . ALA A 1 186 ? 8.065 -5.418 -2.725 1.00 98.75 186 ALA A N 1
ATOM 1482 C CA . ALA A 1 186 ? 9.000 -4.381 -2.304 1.00 98.75 186 ALA A CA 1
ATOM 1483 C C . ALA A 1 186 ? 9.418 -4.574 -0.844 1.00 98.75 186 ALA A C 1
ATOM 1485 O O . ALA A 1 186 ? 8.61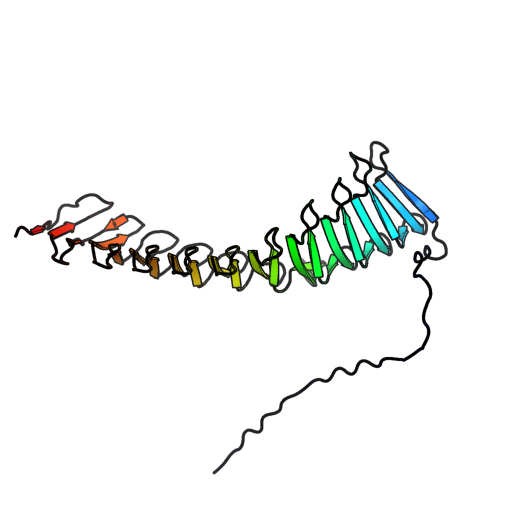0 -4.989 -0.010 1.00 98.75 186 ALA A O 1
ATOM 1486 N N . TRP A 1 187 ? 10.673 -4.257 -0.542 1.00 98.75 187 TRP A N 1
ATOM 1487 C CA . TRP A 1 187 ? 11.210 -4.257 0.818 1.00 98.75 187 TRP A CA 1
ATOM 1488 C C . TRP A 1 187 ? 11.107 -2.872 1.445 1.00 98.75 187 TRP A C 1
ATOM 1490 O O . TRP A 1 187 ? 11.279 -1.857 0.770 1.00 98.75 187 TRP A O 1
ATOM 1500 N N . TYR A 1 188 ? 10.787 -2.850 2.733 1.00 98.75 188 TYR A N 1
ATOM 1501 C CA . TYR A 1 188 ? 10.580 -1.648 3.518 1.00 98.75 188 TYR A CA 1
ATOM 1502 C C . TYR A 1 188 ? 11.463 -1.642 4.756 1.00 98.75 188 TYR A C 1
ATOM 1504 O O . TYR A 1 188 ? 11.690 -2.677 5.376 1.00 98.75 188 TYR A O 1
ATOM 1512 N N . LYS A 1 189 ? 11.877 -0.448 5.160 1.00 98.62 189 LYS A N 1
ATOM 1513 C CA . LYS A 1 189 ? 12.512 -0.166 6.440 1.00 98.62 189 LYS A CA 1
ATOM 1514 C C . LYS A 1 189 ? 11.917 1.128 6.973 1.00 98.62 189 LYS A C 1
ATOM 1516 O O . LYS A 1 189 ? 11.940 2.144 6.286 1.00 98.62 189 LYS A O 1
ATOM 1521 N N . ASN A 1 190 ? 11.371 1.096 8.185 1.00 97.50 190 ASN A N 1
ATOM 1522 C CA . ASN A 1 190 ? 10.791 2.271 8.848 1.00 97.50 190 ASN A CA 1
ATOM 1523 C C . ASN A 1 190 ? 9.790 3.046 7.966 1.00 97.50 190 ASN A C 1
ATOM 1525 O O . ASN A 1 190 ? 9.885 4.262 7.826 1.00 97.50 190 ASN A O 1
ATOM 1529 N N . ASN A 1 191 ? 8.824 2.336 7.375 1.00 98.06 191 ASN A N 1
ATOM 1530 C CA . ASN A 1 191 ? 7.799 2.862 6.461 1.00 98.06 191 ASN A CA 1
ATOM 1531 C C . ASN A 1 191 ? 8.278 3.343 5.082 1.00 98.06 191 ASN A C 1
ATOM 1533 O O . ASN A 1 191 ? 7.432 3.698 4.263 1.00 98.06 191 ASN A O 1
ATOM 1537 N N . GLN A 1 192 ? 9.574 3.279 4.779 1.00 98.44 192 GLN A N 1
ATOM 1538 C CA . GLN A 1 192 ? 10.134 3.680 3.486 1.00 98.44 192 GLN A CA 1
ATOM 1539 C C . GLN A 1 192 ? 10.565 2.455 2.681 1.00 98.44 192 GLN A C 1
ATOM 1541 O O . GLN A 1 192 ? 11.053 1.486 3.262 1.00 98.44 192 GLN A O 1
ATOM 1546 N N . LYS A 1 193 ? 10.418 2.477 1.352 1.00 98.25 193 LYS A N 1
ATOM 1547 C CA . LYS A 1 193 ? 10.987 1.442 0.479 1.00 98.25 193 LYS A CA 1
ATOM 1548 C C . LYS A 1 193 ? 12.510 1.485 0.579 1.00 98.25 193 LYS A C 1
ATOM 1550 O O . LYS A 1 193 ? 13.136 2.483 0.220 1.00 98.25 193 LYS A O 1
ATOM 1555 N N . ASP A 1 194 ? 13.094 0.393 1.038 1.00 98.56 194 ASP A N 1
ATOM 1556 C CA . ASP A 1 194 ? 14.530 0.240 1.245 1.00 98.56 194 ASP A CA 1
ATOM 1557 C C . ASP A 1 194 ? 14.897 -1.218 0.950 1.00 98.56 194 ASP A C 1
ATOM 1559 O O . ASP A 1 194 ? 14.429 -2.144 1.615 1.00 98.56 194 ASP A O 1
ATOM 1563 N N . GLY A 1 195 ? 15.668 -1.424 -0.114 1.00 98.44 195 GLY A N 1
ATOM 1564 C CA . GLY A 1 195 ? 15.987 -2.737 -0.657 1.00 98.44 195 GLY A CA 1
ATOM 1565 C C . GLY A 1 195 ? 15.327 -3.006 -2.008 1.00 98.44 195 GLY A C 1
ATOM 1566 O O . GLY A 1 195 ? 15.057 -2.096 -2.789 1.00 98.44 195 GLY A O 1
ATOM 1567 N N . GLN A 1 196 ? 15.139 -4.285 -2.330 1.00 98.69 196 GLN A N 1
ATOM 1568 C CA . GLN A 1 196 ? 14.691 -4.705 -3.659 1.00 98.69 196 GLN A CA 1
ATOM 1569 C C . GLN A 1 196 ? 13.219 -4.353 -3.908 1.00 98.69 196 GLN A C 1
ATOM 1571 O O . GLN A 1 196 ? 12.378 -4.441 -3.013 1.00 98.69 196 GLN A O 1
ATOM 1576 N N . ALA A 1 197 ? 12.904 -4.024 -5.153 1.00 98.75 197 ALA A N 1
ATOM 1577 C CA . ALA A 1 197 ? 11.552 -3.840 -5.644 1.00 98.75 197 ALA A CA 1
ATOM 1578 C C . ALA A 1 197 ? 11.397 -4.535 -6.997 1.00 98.75 197 ALA A C 1
ATOM 1580 O O . ALA A 1 197 ? 12.294 -4.517 -7.843 1.00 98.75 197 ALA A O 1
ATOM 1581 N N . THR A 1 198 ? 10.255 -5.171 -7.216 1.00 98.88 198 THR A N 1
ATOM 1582 C CA . THR A 1 198 ? 9.886 -5.775 -8.494 1.00 98.88 198 THR A CA 1
ATOM 1583 C C . THR A 1 198 ? 8.397 -5.576 -8.726 1.00 98.88 198 THR A C 1
ATOM 1585 O O . THR A 1 198 ? 7.595 -5.756 -7.814 1.00 98.88 198 THR A O 1
ATOM 1588 N N . GLU A 1 199 ? 8.034 -5.210 -9.949 1.00 98.88 199 GLU A N 1
ATOM 1589 C CA . GLU A 1 199 ? 6.653 -5.098 -10.414 1.00 98.88 199 GLU A CA 1
ATOM 1590 C C . GLU A 1 199 ? 6.465 -6.025 -11.618 1.00 98.88 199 GLU A C 1
ATOM 1592 O O . GLU A 1 199 ? 7.387 -6.212 -12.422 1.00 98.88 199 GLU A O 1
ATOM 1597 N N . TRP A 1 200 ? 5.270 -6.584 -11.768 1.00 98.81 200 TRP A N 1
ATOM 1598 C CA . TRP A 1 200 ? 4.888 -7.454 -12.877 1.00 98.81 200 TRP A CA 1
ATOM 1599 C C . TRP A 1 200 ? 3.681 -6.883 -13.617 1.00 98.81 200 TRP A C 1
ATOM 1601 O O . TRP A 1 200 ? 2.904 -6.115 -13.065 1.00 98.81 200 TRP A O 1
ATOM 1611 N N . TYR A 1 201 ? 3.520 -7.270 -14.878 1.00 98.62 201 TYR A N 1
ATOM 1612 C CA . TYR A 1 201 ? 2.282 -7.089 -15.631 1.00 98.62 201 TYR A CA 1
ATOM 1613 C C . TYR A 1 201 ? 1.237 -8.147 -15.228 1.00 98.62 201 TYR A C 1
ATOM 1615 O O . TYR A 1 201 ? 1.619 -9.213 -14.738 1.00 98.62 201 TYR A O 1
ATOM 1623 N N . PRO A 1 202 ? -0.062 -7.960 -15.549 1.00 98.38 202 PRO A N 1
ATOM 1624 C CA . PRO A 1 202 ? -1.098 -8.979 -15.308 1.00 98.38 202 PRO A CA 1
ATOM 1625 C C . PRO A 1 202 ? -0.823 -10.330 -15.998 1.00 98.38 202 PRO A C 1
ATOM 1627 O O . PRO A 1 202 ? -1.297 -11.387 -15.576 1.00 98.38 202 PRO A O 1
ATOM 1630 N N . SER A 1 203 ? -0.012 -10.321 -17.062 1.00 97.88 203 SER A N 1
ATOM 1631 C CA . SER A 1 203 ? 0.463 -11.534 -17.736 1.00 97.88 203 SER A CA 1
ATOM 1632 C C . SER A 1 203 ? 1.409 -12.384 -16.874 1.00 97.88 203 SER A C 1
ATOM 1634 O O . SER A 1 203 ? 1.678 -13.528 -17.227 1.00 97.88 203 SER A O 1
ATOM 1636 N N . GLY A 1 204 ? 1.921 -11.848 -15.760 1.00 98.06 204 GLY A N 1
ATOM 1637 C CA . GLY A 1 204 ? 2.944 -12.466 -14.913 1.00 98.06 204 GLY A CA 1
ATOM 1638 C C . GLY A 1 204 ? 4.379 -12.203 -15.379 1.00 98.06 204 GLY A C 1
ATOM 1639 O O . GLY A 1 204 ? 5.328 -12.651 -14.739 1.00 98.06 204 GLY A O 1
ATOM 1640 N N . LYS A 1 205 ? 4.572 -11.466 -16.479 1.00 98.62 205 LYS A N 1
ATOM 1641 C CA . LYS A 1 205 ? 5.900 -11.039 -16.940 1.00 98.62 205 LYS A CA 1
ATOM 1642 C C . LYS A 1 205 ? 6.380 -9.850 -16.112 1.00 98.62 205 LYS A C 1
ATOM 1644 O O . LYS A 1 205 ? 5.575 -8.993 -15.751 1.00 98.62 205 LYS A O 1
ATOM 1649 N N . LYS A 1 206 ? 7.681 -9.789 -15.808 1.00 98.69 206 LYS A N 1
ATOM 1650 C CA . LYS A 1 206 ? 8.264 -8.640 -15.098 1.00 98.69 206 LYS A CA 1
ATOM 1651 C C . LYS A 1 206 ? 8.001 -7.361 -15.887 1.00 98.69 206 LYS A C 1
ATOM 1653 O O . LYS A 1 206 ? 8.038 -7.374 -17.112 1.00 98.69 206 LYS A O 1
ATOM 1658 N N . LYS A 1 207 ? 7.747 -6.278 -15.164 1.00 98.88 207 LYS A N 1
ATOM 1659 C CA . LYS A 1 207 ? 7.579 -4.919 -15.679 1.00 98.88 207 LYS A CA 1
ATOM 1660 C C . LYS A 1 207 ? 8.784 -4.063 -15.328 1.00 98.88 207 LYS A C 1
ATOM 1662 O O . LYS A 1 207 ? 9.333 -3.389 -16.195 1.00 98.88 207 LYS A O 1
ATOM 1667 N N . MET A 1 208 ? 9.243 -4.146 -14.083 1.00 98.75 208 MET A N 1
ATOM 1668 C CA . MET A 1 208 ? 10.497 -3.533 -13.659 1.00 98.75 208 MET A CA 1
ATOM 1669 C C . MET A 1 208 ? 11.070 -4.222 -12.427 1.00 98.75 208 MET A C 1
ATOM 1671 O O . MET A 1 208 ? 10.331 -4.818 -11.648 1.00 98.75 208 MET A O 1
ATOM 1675 N N . GLU A 1 209 ? 12.379 -4.116 -12.242 1.00 98.88 209 GLU A N 1
ATOM 1676 C CA . GLU A 1 209 ? 13.065 -4.534 -11.022 1.00 98.88 209 GLU A CA 1
ATOM 1677 C C . GLU A 1 209 ? 14.271 -3.635 -10.736 1.00 98.88 209 GLU A C 1
ATOM 1679 O O . GLU A 1 209 ? 14.912 -3.129 -11.660 1.00 98.88 209 GLU A O 1
ATOM 1684 N N . GLY A 1 210 ? 14.596 -3.458 -9.461 1.00 98.69 210 GLY A N 1
ATOM 1685 C CA . GLY A 1 210 ? 15.750 -2.688 -9.011 1.00 98.69 210 GLY A CA 1
ATOM 1686 C C . GLY A 1 210 ? 15.748 -2.518 -7.499 1.00 98.69 210 GLY A C 1
ATOM 1687 O O . GLY A 1 210 ? 15.049 -3.240 -6.789 1.00 98.69 210 GLY A O 1
ATOM 1688 N N . ALA A 1 211 ? 16.528 -1.560 -7.005 1.00 98.31 211 ALA A N 1
ATOM 1689 C CA . ALA A 1 211 ? 16.608 -1.257 -5.581 1.00 98.31 211 ALA A CA 1
ATOM 1690 C C . ALA A 1 211 ? 16.176 0.179 -5.264 1.00 98.31 211 ALA A C 1
ATOM 1692 O O . ALA A 1 211 ? 16.405 1.115 -6.040 1.00 98.31 211 ALA A O 1
ATOM 1693 N N . ASN A 1 212 ? 15.583 0.343 -4.088 1.00 98.56 212 ASN A N 1
ATOM 1694 C CA . ASN A 1 212 ? 15.260 1.616 -3.469 1.00 98.56 212 ASN A CA 1
ATOM 1695 C C . ASN A 1 212 ? 16.131 1.839 -2.226 1.00 98.56 212 ASN A C 1
ATOM 1697 O O . ASN A 1 212 ? 16.525 0.884 -1.561 1.00 98.56 212 ASN A O 1
ATOM 1701 N N . ALA A 1 213 ? 16.397 3.099 -1.902 1.00 98.44 213 ALA A N 1
ATOM 1702 C CA . ALA A 1 213 ? 16.913 3.537 -0.612 1.00 98.44 213 ALA A CA 1
ATOM 1703 C C . ALA A 1 213 ? 16.076 4.740 -0.169 1.00 98.44 213 ALA A C 1
ATOM 1705 O O . ALA A 1 213 ? 16.006 5.724 -0.904 1.00 98.44 213 ALA A O 1
ATOM 1706 N N . ALA A 1 214 ? 15.423 4.642 0.993 1.00 97.50 214 ALA A N 1
ATOM 1707 C CA . ALA A 1 214 ? 14.526 5.675 1.523 1.00 97.50 214 ALA A CA 1
ATOM 1708 C C . ALA A 1 214 ? 13.513 6.208 0.482 1.00 97.50 214 ALA A C 1
ATOM 1710 O O . ALA A 1 214 ? 13.457 7.402 0.210 1.00 97.50 214 ALA A O 1
ATOM 1711 N N . ASP A 1 215 ? 12.743 5.304 -0.137 1.00 98.25 215 ASP A N 1
ATOM 1712 C CA . ASP A 1 215 ? 11.760 5.569 -1.206 1.00 98.25 215 ASP A CA 1
ATOM 1713 C C . ASP A 1 215 ? 12.335 5.985 -2.571 1.00 98.25 215 ASP A C 1
ATOM 1715 O O . ASP A 1 215 ? 11.612 6.021 -3.572 1.00 98.25 215 ASP A O 1
ATOM 1719 N N . GLU A 1 216 ? 13.644 6.198 -2.682 1.00 98.38 216 GLU A N 1
ATOM 1720 C CA . GLU A 1 216 ? 14.278 6.650 -3.916 1.00 98.38 216 GLU A CA 1
ATOM 1721 C C . GLU A 1 216 ? 14.929 5.504 -4.691 1.00 98.38 216 GLU A C 1
ATOM 1723 O O . GLU A 1 216 ? 15.666 4.698 -4.128 1.00 98.38 216 GLU A O 1
ATOM 1728 N N . LYS A 1 217 ? 14.708 5.434 -6.010 1.00 98.25 217 LYS A N 1
ATOM 1729 C CA . LYS A 1 217 ? 15.429 4.500 -6.884 1.00 98.25 217 LYS A CA 1
ATOM 1730 C C . LYS A 1 217 ? 16.930 4.760 -6.790 1.00 98.25 217 LYS A C 1
ATOM 1732 O O . LYS A 1 217 ? 17.380 5.900 -6.945 1.00 98.25 217 LYS A O 1
ATOM 1737 N N . THR A 1 218 ? 17.691 3.690 -6.603 1.00 98.38 218 THR A N 1
ATOM 1738 C CA . THR A 1 218 ? 19.151 3.721 -6.545 1.00 98.38 218 THR A CA 1
ATOM 1739 C C . THR A 1 218 ? 19.754 2.524 -7.276 1.00 98.38 218 THR A C 1
ATOM 1741 O O . THR A 1 218 ? 19.142 1.457 -7.373 1.00 98.38 218 THR A O 1
ATOM 1744 N N . GLY A 1 219 ? 20.960 2.695 -7.811 1.00 98.00 219 GLY A N 1
ATOM 1745 C CA . GLY A 1 219 ? 21.687 1.639 -8.503 1.00 98.00 219 GLY A CA 1
ATOM 1746 C C . GLY A 1 219 ? 21.043 1.243 -9.832 1.00 98.00 219 GLY A C 1
ATOM 1747 O O . GLY A 1 219 ? 20.510 2.083 -10.559 1.00 98.00 219 GLY A O 1
ATOM 1748 N N . LYS A 1 220 ? 21.154 -0.041 -10.183 1.00 98.38 220 LYS A N 1
ATOM 1749 C CA . LYS A 1 220 ? 20.669 -0.588 -11.454 1.00 98.38 220 LYS A CA 1
ATOM 1750 C C . LYS A 1 220 ? 19.180 -0.916 -11.392 1.00 98.38 220 LYS A C 1
ATOM 1752 O O . LYS A 1 220 ? 18.723 -1.585 -10.470 1.00 98.38 220 LYS A O 1
ATOM 1757 N N . TRP A 1 221 ? 18.461 -0.484 -12.418 1.00 98.81 221 TRP A N 1
ATOM 1758 C CA . TRP A 1 221 ? 17.057 -0.774 -12.659 1.00 98.81 221 TRP A CA 1
ATOM 1759 C C . TRP A 1 221 ? 16.890 -1.362 -14.052 1.00 98.81 221 TRP A C 1
ATOM 1761 O O . TRP A 1 221 ? 17.445 -0.851 -15.023 1.00 98.81 221 TRP A O 1
ATOM 1771 N N . ARG A 1 222 ? 16.101 -2.426 -14.157 1.00 98.88 222 ARG A N 1
ATOM 1772 C CA . ARG A 1 222 ? 15.707 -3.010 -15.439 1.00 98.88 222 ARG A CA 1
ATOM 1773 C C . ARG A 1 222 ? 14.223 -2.806 -15.636 1.00 98.88 222 ARG A C 1
ATOM 1775 O O . ARG A 1 222 ? 13.435 -3.049 -14.726 1.00 98.88 222 ARG A O 1
ATOM 1782 N N . PHE A 1 223 ? 13.857 -2.396 -16.836 1.00 98.81 223 PHE A N 1
ATOM 1783 C CA . PHE A 1 223 ? 12.480 -2.239 -17.277 1.00 98.81 223 PHE A CA 1
ATOM 1784 C C . PHE A 1 223 ? 12.230 -3.201 -18.421 1.00 98.81 223 PHE A C 1
ATOM 1786 O O . PHE A 1 223 ? 13.130 -3.471 -19.217 1.00 98.81 223 PHE A O 1
ATOM 1793 N N . TYR A 1 224 ? 11.007 -3.695 -18.513 1.00 98.88 224 TYR A N 1
ATOM 1794 C CA . TYR A 1 224 ? 10.623 -4.730 -19.456 1.00 98.88 224 TYR A CA 1
ATOM 1795 C C . TYR A 1 224 ? 9.346 -4.327 -20.189 1.00 98.88 224 TYR A C 1
ATOM 1797 O O . TYR A 1 224 ? 8.422 -3.744 -19.613 1.00 98.88 224 TYR A O 1
ATOM 1805 N N . HIS A 1 225 ? 9.289 -4.676 -21.467 1.00 98.62 225 HIS A N 1
ATOM 1806 C CA . HIS A 1 225 ? 8.066 -4.655 -22.251 1.00 98.62 225 HIS A CA 1
ATOM 1807 C C . HIS A 1 225 ? 7.104 -5.732 -21.735 1.00 98.62 225 HIS A C 1
ATOM 1809 O O . HIS A 1 225 ? 7.507 -6.745 -21.163 1.00 98.62 225 HIS A O 1
ATOM 1815 N N . ASP A 1 226 ? 5.815 -5.545 -21.981 1.00 98.25 226 ASP A N 1
ATOM 1816 C CA . ASP A 1 226 ? 4.746 -6.510 -21.681 1.00 98.25 226 ASP A CA 1
ATOM 1817 C C . ASP A 1 226 ? 4.939 -7.892 -22.339 1.00 98.25 226 ASP A C 1
ATOM 1819 O O . ASP A 1 226 ? 4.425 -8.903 -21.855 1.00 98.25 226 ASP A O 1
ATOM 1823 N N . ASN A 1 227 ? 5.709 -7.966 -23.428 1.00 98.00 227 ASN A N 1
ATOM 1824 C CA . ASN A 1 227 ? 6.087 -9.213 -24.081 1.00 98.00 227 ASN A CA 1
ATOM 1825 C C . ASN A 1 227 ? 7.230 -9.951 -23.353 1.00 98.00 227 ASN A C 1
ATOM 1827 O O . ASN A 1 227 ? 7.478 -11.115 -23.671 1.00 98.00 227 ASN A O 1
ATOM 1831 N N . GLY A 1 228 ? 7.835 -9.340 -22.329 1.00 98.12 228 GLY A N 1
ATOM 1832 C CA . GLY A 1 228 ? 8.891 -9.901 -21.486 1.00 98.12 228 GLY A CA 1
ATOM 1833 C C . GLY A 1 228 ? 10.309 -9.550 -21.934 1.00 98.12 228 GLY A C 1
ATOM 1834 O O . GLY A 1 228 ? 11.253 -9.857 -21.210 1.00 98.12 228 GLY A O 1
ATOM 1835 N N . GLN A 1 229 ? 10.475 -8.904 -23.091 1.00 98.50 229 GLN A N 1
ATOM 1836 C CA . GLN A 1 229 ? 11.775 -8.404 -23.533 1.00 98.50 229 GLN A CA 1
ATOM 1837 C C . GLN A 1 229 ? 12.182 -7.178 -22.720 1.00 98.50 229 GLN A C 1
ATOM 1839 O O . GLN A 1 229 ? 11.338 -6.408 -22.261 1.00 98.50 229 GLN A O 1
ATOM 1844 N N . MET A 1 230 ? 13.486 -6.987 -22.536 1.00 98.62 230 MET A N 1
ATOM 1845 C CA . MET A 1 230 ? 13.997 -5.800 -21.857 1.00 98.62 230 MET A CA 1
ATOM 1846 C C . MET A 1 230 ? 13.621 -4.553 -22.658 1.00 98.62 230 MET A C 1
ATOM 1848 O O . MET A 1 230 ? 13.727 -4.548 -23.877 1.00 98.62 230 MET A O 1
ATOM 1852 N N . ALA A 1 231 ? 13.163 -3.515 -21.968 1.00 98.75 231 ALA A N 1
ATOM 1853 C CA . ALA A 1 231 ? 12.882 -2.198 -22.525 1.00 98.75 231 ALA A CA 1
ATOM 1854 C C . ALA A 1 231 ? 14.013 -1.218 -22.210 1.00 98.75 231 ALA A C 1
ATOM 1856 O O . ALA A 1 231 ? 14.398 -0.422 -23.067 1.00 98.75 231 ALA A O 1
ATOM 1857 N N . ALA A 1 232 ? 14.571 -1.294 -20.998 1.00 98.69 232 ALA A N 1
ATOM 1858 C CA . ALA A 1 232 ? 15.717 -0.486 -20.610 1.00 98.69 232 ALA A CA 1
ATOM 1859 C C . ALA A 1 232 ? 16.556 -1.135 -19.502 1.00 98.69 232 ALA A C 1
ATOM 1861 O O . ALA A 1 232 ? 16.021 -1.778 -18.598 1.00 98.69 232 ALA A O 1
ATOM 1862 N N . ASP A 1 233 ? 17.863 -0.896 -19.554 1.00 98.69 233 ASP A N 1
ATOM 1863 C CA . ASP A 1 233 ? 18.793 -1.048 -18.431 1.00 98.69 233 ASP A CA 1
ATOM 1864 C C . ASP A 1 233 ? 19.253 0.355 -18.043 1.00 98.69 233 ASP A C 1
ATOM 1866 O O . ASP A 1 233 ? 19.857 1.061 -18.852 1.00 98.69 233 ASP A O 1
ATOM 1870 N N . ALA A 1 234 ? 18.906 0.767 -16.833 1.00 98.56 234 ALA A N 1
ATOM 1871 C CA . ALA A 1 234 ? 19.029 2.127 -16.354 1.00 98.56 234 ALA A CA 1
ATOM 1872 C C . ALA A 1 234 ? 19.788 2.166 -15.030 1.00 98.56 234 ALA A C 1
ATOM 1874 O O . ALA A 1 234 ? 19.722 1.246 -14.213 1.00 98.56 234 ALA A O 1
ATOM 1875 N N . SER A 1 235 ? 20.470 3.276 -14.787 1.00 98.50 235 SER A N 1
ATOM 1876 C CA . SER A 1 235 ? 21.081 3.572 -13.496 1.00 98.50 235 SER A CA 1
ATOM 1877 C C . SER A 1 235 ? 20.472 4.830 -12.886 1.00 98.50 235 SER A C 1
ATOM 1879 O O . SER A 1 235 ? 20.231 5.817 -13.585 1.00 98.50 235 SER A O 1
ATOM 1881 N N . PHE A 1 236 ? 20.200 4.773 -11.583 1.00 98.62 236 PHE A N 1
ATOM 1882 C CA . PHE A 1 236 ? 19.604 5.862 -10.818 1.00 98.62 236 PHE A CA 1
ATOM 1883 C C . PHE A 1 236 ? 20.437 6.217 -9.590 1.00 98.62 236 PHE A C 1
ATOM 1885 O O . PHE A 1 236 ? 21.018 5.350 -8.935 1.00 98.62 236 PHE A O 1
ATOM 1892 N N . MET A 1 237 ? 20.404 7.495 -9.233 1.00 98.19 237 MET A N 1
ATOM 1893 C CA . MET A 1 237 ? 20.850 8.018 -7.951 1.00 98.19 237 MET A CA 1
ATOM 1894 C C . MET A 1 237 ? 19.775 8.972 -7.430 1.00 98.19 237 MET A C 1
ATOM 1896 O O . MET A 1 237 ? 19.483 9.981 -8.068 1.00 98.19 237 MET A O 1
ATOM 1900 N N . LYS A 1 238 ? 19.161 8.643 -6.288 1.00 97.19 238 LYS A N 1
ATOM 1901 C CA . LYS A 1 238 ? 18.093 9.448 -5.668 1.00 97.19 238 LYS A CA 1
ATOM 1902 C C . LYS A 1 238 ? 16.967 9.801 -6.648 1.00 97.19 238 LYS A C 1
ATOM 1904 O O . LYS A 1 238 ? 16.693 10.970 -6.912 1.00 97.19 238 LYS A O 1
ATOM 1909 N N . ASN A 1 239 ? 16.377 8.779 -7.276 1.00 97.88 239 ASN A N 1
ATOM 1910 C CA . ASN A 1 239 ? 15.361 8.901 -8.336 1.00 97.88 239 ASN A CA 1
ATOM 1911 C C . ASN A 1 239 ? 15.803 9.597 -9.639 1.00 97.88 239 ASN A C 1
ATOM 1913 O O . ASN A 1 239 ? 15.035 9.592 -10.602 1.00 97.88 239 ASN A O 1
ATOM 1917 N N . LYS A 1 240 ? 17.018 10.147 -9.730 1.00 98.00 240 LYS A N 1
ATOM 1918 C CA . LYS A 1 240 ? 17.521 10.791 -10.949 1.00 98.00 240 LYS A CA 1
ATOM 1919 C C . LYS A 1 240 ? 18.304 9.793 -11.806 1.00 98.00 240 LYS A C 1
ATOM 1921 O O . LYS A 1 240 ? 19.107 9.046 -11.248 1.00 98.00 240 LYS A O 1
ATOM 1926 N N . PRO A 1 241 ? 18.108 9.772 -13.137 1.00 98.19 241 PRO A N 1
ATOM 1927 C CA . PRO A 1 241 ? 19.005 9.075 -14.055 1.00 98.19 241 PRO A CA 1
ATOM 1928 C C . PRO A 1 241 ? 20.466 9.480 -13.829 1.00 98.19 241 PRO A C 1
ATOM 1930 O O . PRO A 1 241 ? 20.788 10.667 -13.845 1.00 98.19 241 PRO A O 1
ATOM 1933 N N . GLU A 1 242 ? 21.336 8.497 -13.626 1.00 98.25 242 GLU A N 1
ATOM 1934 C CA . GLU A 1 242 ? 22.755 8.700 -13.330 1.00 98.25 242 GLU A CA 1
ATOM 1935 C C . GLU A 1 242 ? 23.564 7.525 -13.885 1.00 98.25 242 GLU A C 1
ATOM 1937 O O . GLU A 1 242 ? 23.249 6.376 -13.598 1.00 98.25 242 GLU A O 1
ATOM 1942 N N . GLY A 1 243 ? 24.610 7.778 -14.667 1.00 97.88 243 GLY A N 1
ATOM 1943 C CA . GLY A 1 243 ? 25.439 6.741 -15.281 1.00 97.88 243 GLY A CA 1
ATOM 1944 C C . GLY A 1 243 ? 24.832 6.127 -16.546 1.00 97.88 243 GLY A C 1
ATOM 1945 O O . GLY A 1 243 ? 24.043 6.759 -17.244 1.00 97.88 243 GLY A O 1
ATOM 1946 N N . ALA A 1 244 ? 25.250 4.902 -16.877 1.00 98.25 244 ALA A N 1
ATOM 1947 C CA . ALA A 1 244 ? 24.962 4.262 -18.163 1.00 98.25 244 ALA A CA 1
ATOM 1948 C C . ALA A 1 244 ? 23.503 3.807 -18.314 1.00 98.25 244 ALA A C 1
ATOM 1950 O O . ALA A 1 244 ? 22.945 3.183 -17.406 1.00 98.25 244 ALA A O 1
ATOM 1951 N N . TRP A 1 245 ? 22.933 4.069 -19.490 1.00 98.62 245 TRP A N 1
ATOM 1952 C CA . TRP A 1 245 ? 21.576 3.711 -19.888 1.00 98.62 245 TRP A CA 1
ATOM 1953 C C . TRP A 1 245 ? 21.563 3.056 -21.267 1.00 98.62 245 TRP A C 1
ATOM 1955 O O . TRP A 1 245 ? 22.265 3.491 -22.179 1.00 98.62 245 TRP A O 1
ATOM 1965 N N . ARG A 1 246 ? 20.727 2.029 -21.425 1.00 98.75 246 ARG A N 1
ATOM 1966 C CA . ARG A 1 246 ? 20.489 1.317 -22.686 1.00 98.75 246 ARG A CA 1
ATOM 1967 C C . ARG A 1 246 ? 18.994 1.130 -22.887 1.00 98.75 246 ARG A C 1
ATOM 1969 O O . ARG A 1 246 ? 18.302 0.767 -21.939 1.00 98.75 246 ARG A O 1
ATOM 1976 N N . PHE A 1 247 ? 18.517 1.337 -24.108 1.00 98.44 247 PHE A N 1
ATOM 1977 C CA . PHE A 1 247 ? 17.112 1.204 -24.489 1.00 98.44 247 PHE A CA 1
ATOM 1978 C C . PHE A 1 247 ? 16.962 0.172 -25.597 1.00 98.44 247 PHE A C 1
ATOM 1980 O O . PHE A 1 247 ? 17.753 0.158 -26.539 1.00 98.44 247 PHE A O 1
ATOM 1987 N N . PHE A 1 248 ? 15.922 -0.649 -25.513 1.00 98.44 248 PHE A N 1
ATOM 1988 C CA . PHE A 1 248 ? 15.725 -1.792 -26.395 1.00 98.44 248 PHE A CA 1
ATOM 1989 C C . PHE A 1 248 ? 14.313 -1.804 -26.995 1.00 98.44 248 PHE A C 1
ATOM 1991 O O . PHE A 1 248 ? 13.336 -1.398 -26.356 1.00 98.44 248 PHE A O 1
ATOM 1998 N N . SER A 1 249 ? 14.201 -2.288 -28.231 1.00 97.44 249 SER A N 1
ATOM 1999 C CA . SER A 1 249 ? 12.929 -2.488 -28.925 1.00 97.44 249 SER A CA 1
ATOM 2000 C C . SER A 1 249 ? 12.146 -3.668 -28.339 1.00 97.44 249 SER A C 1
ATOM 2002 O O . SER A 1 249 ? 12.668 -4.449 -27.540 1.00 97.44 249 SER A O 1
ATOM 2004 N N . ARG A 1 250 ? 10.890 -3.847 -28.768 1.00 97.12 250 ARG A N 1
ATOM 2005 C CA . ARG A 1 250 ? 10.079 -5.008 -28.359 1.00 97.12 250 ARG A CA 1
ATOM 2006 C C . ARG A 1 250 ? 10.637 -6.330 -28.891 1.00 97.12 250 ARG A C 1
ATOM 2008 O O . ARG A 1 250 ? 10.351 -7.373 -28.316 1.00 97.12 250 ARG A O 1
ATOM 2015 N N . GLU A 1 251 ? 11.463 -6.300 -29.929 1.00 96.94 251 GLU A N 1
ATOM 2016 C CA . GLU A 1 251 ? 12.184 -7.450 -30.489 1.00 96.94 251 GLU A CA 1
ATOM 2017 C C . GLU A 1 251 ? 13.528 -7.698 -29.779 1.00 96.94 251 GLU A C 1
ATOM 2019 O O . GLU A 1 251 ? 14.268 -8.597 -30.170 1.00 96.94 251 GLU A O 1
ATOM 2024 N N . GLY A 1 252 ? 13.862 -6.902 -28.754 1.00 96.38 252 GLY A N 1
ATOM 2025 C CA . GLY A 1 252 ? 15.096 -7.025 -27.974 1.00 96.38 252 GLY A CA 1
ATOM 2026 C C . GLY A 1 252 ? 16.321 -6.363 -28.610 1.00 96.38 252 GLY A C 1
ATOM 2027 O O . GLY A 1 252 ? 17.444 -6.594 -28.164 1.00 96.38 252 GLY A O 1
ATOM 2028 N N . LYS A 1 253 ? 16.140 -5.538 -29.647 1.00 97.31 253 LYS A N 1
ATOM 2029 C CA . LYS A 1 253 ? 17.250 -4.879 -30.350 1.00 97.31 253 LYS A CA 1
ATOM 2030 C C . LYS A 1 253 ? 17.637 -3.586 -29.647 1.00 97.31 253 LYS A C 1
ATOM 2032 O O . LYS A 1 253 ? 16.758 -2.812 -29.276 1.00 97.31 253 LYS A O 1
ATOM 2037 N N . LEU A 1 254 ? 18.935 -3.342 -29.467 1.00 97.69 254 LEU A N 1
ATOM 2038 C CA . LEU A 1 254 ? 19.430 -2.084 -28.906 1.00 97.69 254 LEU A CA 1
ATOM 2039 C C . LEU A 1 254 ? 19.028 -0.932 -29.835 1.00 97.69 254 LEU A C 1
ATOM 2041 O O . LEU A 1 254 ? 19.275 -1.005 -31.031 1.00 97.69 254 LEU A O 1
ATOM 2045 N N . LEU A 1 255 ? 18.382 0.095 -29.286 1.00 97.38 255 LEU A N 1
ATOM 2046 C CA . LEU A 1 255 ? 17.922 1.277 -30.022 1.00 97.38 255 LEU A CA 1
ATOM 2047 C C . LEU A 1 255 ? 18.843 2.465 -29.780 1.00 97.38 255 LEU A C 1
ATOM 2049 O O . LEU A 1 255 ? 19.250 3.149 -30.716 1.00 97.38 255 LEU A O 1
ATOM 2053 N N . LYS A 1 256 ? 19.173 2.711 -28.510 1.00 97.12 256 LYS A N 1
ATOM 2054 C CA . LYS A 1 256 ? 20.136 3.737 -28.125 1.00 97.12 256 LYS A CA 1
ATOM 2055 C C . LYS A 1 256 ? 20.782 3.437 -26.785 1.00 97.12 256 LYS A C 1
ATOM 2057 O O . LYS A 1 256 ? 20.181 2.791 -25.924 1.00 97.12 256 LYS A O 1
ATOM 2062 N N . GLU A 1 257 ? 21.982 3.958 -26.600 1.00 98.44 257 GLU A N 1
ATOM 2063 C CA . GLU A 1 257 ? 22.688 3.925 -25.326 1.00 98.44 257 GLU A CA 1
ATOM 2064 C C . GLU A 1 257 ? 23.533 5.175 -25.121 1.00 98.44 257 GLU A C 1
ATOM 2066 O O . GLU A 1 257 ? 23.958 5.818 -26.080 1.00 98.44 257 GLU A O 1
ATOM 2071 N N . GLY A 1 258 ? 23.795 5.488 -23.861 1.00 97.75 258 GLY A N 1
ATOM 2072 C CA . GLY A 1 258 ? 24.604 6.625 -23.457 1.00 97.75 258 GLY A CA 1
ATOM 2073 C C . GLY A 1 258 ? 24.648 6.731 -21.942 1.00 97.75 258 GLY A C 1
ATOM 2074 O O . GLY A 1 258 ? 24.416 5.747 -21.231 1.00 97.75 258 GLY A O 1
ATOM 2075 N N . ALA A 1 259 ? 24.936 7.924 -21.436 1.00 97.81 259 ALA A N 1
ATOM 2076 C CA . ALA A 1 259 ? 24.969 8.181 -20.006 1.00 97.81 259 ALA A CA 1
ATOM 2077 C C . ALA A 1 259 ? 24.088 9.368 -19.617 1.00 97.81 259 ALA A C 1
ATOM 2079 O O . ALA A 1 259 ? 23.839 10.278 -20.411 1.00 97.81 259 ALA A O 1
ATOM 2080 N N . TYR A 1 260 ? 23.648 9.358 -18.362 1.00 98.06 260 TYR A N 1
ATOM 2081 C CA . TYR A 1 260 ? 23.037 10.498 -17.695 1.00 98.06 260 TYR A CA 1
ATOM 2082 C C . TYR A 1 260 ? 23.934 11.008 -16.569 1.00 98.06 260 TYR A C 1
ATOM 2084 O O . TYR A 1 260 ? 24.658 10.237 -15.941 1.00 98.06 260 TYR A O 1
ATOM 2092 N N . LYS A 1 261 ? 23.849 12.305 -16.291 1.00 97.44 261 LYS A N 1
ATOM 2093 C CA . LYS A 1 261 ? 24.389 12.937 -15.087 1.00 97.44 261 LYS A CA 1
ATOM 2094 C C . LYS A 1 261 ? 23.371 13.938 -14.569 1.00 97.44 261 LYS A C 1
ATOM 2096 O O . LYS A 1 261 ? 22.886 14.770 -15.335 1.00 97.44 261 LYS A O 1
ATOM 2101 N N . GLU A 1 262 ? 23.011 13.829 -13.294 1.00 95.56 262 GLU A N 1
ATOM 2102 C CA . GLU A 1 262 ? 21.989 14.668 -12.651 1.00 95.56 262 GLU A CA 1
ATOM 2103 C C . GLU A 1 262 ? 20.642 14.680 -13.401 1.00 95.56 262 GLU A C 1
ATOM 2105 O O . GLU A 1 262 ? 19.946 15.694 -13.479 1.00 95.56 262 GLU A O 1
ATOM 2110 N N . GLY A 1 263 ? 20.264 13.534 -13.972 1.00 96.56 263 GLY A N 1
ATOM 2111 C CA . GLY A 1 263 ? 19.027 13.376 -14.734 1.00 96.56 263 GLY A CA 1
ATOM 2112 C C . GLY A 1 263 ? 19.071 13.901 -16.169 1.00 96.56 263 GLY A C 1
ATOM 2113 O O . GLY A 1 263 ? 18.049 13.870 -16.850 1.00 96.56 263 GLY A O 1
ATOM 2114 N N . LYS A 1 264 ? 20.229 14.358 -16.651 1.00 96.25 264 LYS A N 1
ATOM 2115 C CA . LYS A 1 264 ? 20.414 14.908 -18.000 1.00 96.25 264 LYS A CA 1
ATOM 2116 C C . LYS A 1 264 ? 21.317 14.019 -18.843 1.00 96.25 264 LYS A C 1
ATOM 2118 O O . LYS A 1 264 ? 22.334 13.547 -18.345 1.00 96.25 264 LYS A O 1
ATOM 2123 N N . GLU A 1 265 ? 20.959 13.808 -20.109 1.00 95.56 265 GLU A N 1
ATOM 2124 C CA . GLU A 1 265 ? 21.812 13.098 -21.073 1.00 95.56 265 GLU A CA 1
ATOM 2125 C C . GLU A 1 265 ? 23.184 13.784 -21.134 1.00 95.56 265 GLU A C 1
ATOM 2127 O O . GLU A 1 265 ? 23.262 15.015 -21.190 1.00 95.56 265 GLU A O 1
ATOM 2132 N N . THR A 1 266 ? 24.258 13.003 -21.062 1.00 95.75 266 THR A N 1
ATOM 2133 C CA . THR A 1 266 ? 25.632 13.504 -21.063 1.00 95.75 266 THR A CA 1
ATOM 2134 C C . THR A 1 266 ? 26.554 12.584 -21.856 1.00 95.75 266 THR A C 1
ATOM 2136 O O . THR A 1 266 ? 26.388 11.361 -21.847 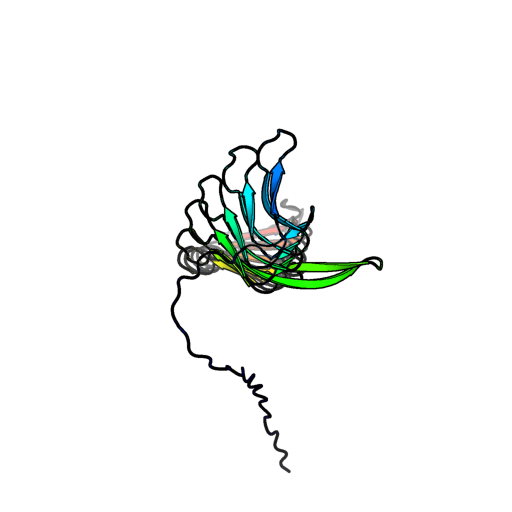1.00 95.75 266 THR A O 1
ATOM 2139 N N . GLY A 1 267 ? 27.552 13.168 -22.515 1.00 93.56 267 GLY A N 1
ATOM 2140 C CA . GLY A 1 267 ? 28.571 12.432 -23.256 1.00 93.56 267 GLY A CA 1
ATOM 2141 C C . GLY A 1 267 ? 28.061 11.870 -24.582 1.00 93.56 267 GLY A C 1
ATOM 2142 O O . GLY A 1 267 ? 27.129 12.398 -25.184 1.00 93.56 267 GLY A O 1
ATOM 2143 N N . LEU A 1 268 ? 28.719 10.815 -25.064 1.00 94.62 268 LEU A N 1
ATOM 2144 C CA . LEU A 1 268 ? 28.396 10.197 -26.347 1.00 94.62 268 LEU A CA 1
ATOM 2145 C C . LEU A 1 268 ? 27.180 9.277 -26.232 1.00 94.62 268 LEU A C 1
ATOM 2147 O O . LEU A 1 268 ? 27.142 8.369 -25.402 1.00 94.62 268 LEU A O 1
ATOM 2151 N N . TRP A 1 269 ? 26.225 9.503 -27.123 1.00 96.44 269 TRP A N 1
ATOM 2152 C CA . TRP A 1 269 ? 25.039 8.692 -27.326 1.00 96.44 269 TRP A CA 1
ATOM 2153 C C . TRP A 1 269 ? 25.115 7.991 -28.672 1.00 96.44 269 TRP A C 1
ATOM 2155 O O . TRP A 1 269 ? 25.291 8.633 -29.705 1.00 96.44 269 TRP A O 1
ATOM 2165 N N . ASN A 1 270 ? 24.965 6.672 -28.652 1.00 96.19 270 ASN A N 1
ATOM 2166 C CA . ASN A 1 270 ? 24.936 5.842 -29.848 1.00 96.19 270 ASN A CA 1
ATOM 2167 C C . ASN A 1 270 ? 23.491 5.467 -30.160 1.00 96.19 270 ASN A C 1
ATOM 2169 O O . ASN A 1 270 ? 22.754 5.065 -29.257 1.00 96.19 270 ASN A O 1
ATOM 2173 N N . PHE A 1 271 ? 23.111 5.544 -31.430 1.00 95.94 271 PHE A N 1
ATOM 2174 C CA . PHE A 1 271 ? 21.805 5.126 -31.926 1.00 95.94 271 PHE A CA 1
ATOM 2175 C C . PHE A 1 271 ? 21.977 4.055 -32.989 1.00 95.94 271 PHE A C 1
ATOM 2177 O O . PHE A 1 271 ? 22.897 4.106 -33.811 1.00 95.94 271 PHE A O 1
ATOM 2184 N N . TYR A 1 272 ? 21.057 3.103 -32.979 1.00 95.25 272 TYR A N 1
ATOM 2185 C CA . TYR A 1 272 ? 21.112 1.900 -33.786 1.00 95.25 272 TYR A CA 1
ATOM 2186 C C . TYR A 1 272 ? 19.793 1.722 -34.540 1.00 95.25 272 TYR A C 1
ATOM 2188 O O . TYR A 1 272 ? 18.720 2.042 -34.028 1.00 95.25 272 TYR A O 1
ATOM 2196 N N . GLU A 1 273 ? 19.863 1.201 -35.761 1.00 91.06 273 GLU A N 1
ATOM 2197 C CA . GLU A 1 273 ? 18.674 0.786 -36.509 1.00 91.06 273 GLU A CA 1
ATOM 2198 C C . GLU A 1 273 ? 18.272 -0.657 -36.161 1.00 91.06 273 GLU A C 1
ATOM 2200 O O . GLU A 1 273 ? 18.991 -1.392 -35.483 1.00 91.06 273 GLU A O 1
ATOM 2205 N N . GLY A 1 274 ? 17.135 -1.117 -36.689 1.00 83.19 274 GLY A N 1
ATOM 2206 C CA . GLY A 1 274 ? 16.616 -2.464 -36.439 1.00 83.19 274 GLY A CA 1
ATOM 2207 C C . GLY A 1 274 ? 17.507 -3.621 -36.919 1.00 83.19 274 GLY A C 1
ATOM 2208 O O . GLY A 1 274 ? 17.177 -4.766 -36.643 1.00 83.19 274 GLY A O 1
ATOM 2209 N N . SER A 1 275 ? 18.609 -3.393 -37.631 1.00 86.75 275 SER A N 1
ATOM 2210 C CA . SER A 1 275 ? 19.609 -4.428 -37.950 1.00 86.75 275 SER A CA 1
ATOM 2211 C C . SER A 1 275 ? 20.651 -4.611 -36.832 1.00 86.75 275 SER A C 1
ATOM 2213 O O . SER A 1 275 ? 21.359 -5.614 -36.815 1.00 86.75 275 SER A O 1
ATOM 2215 N N . GLY A 1 276 ? 20.739 -3.660 -35.893 1.00 86.88 276 GLY A N 1
ATOM 2216 C CA . GLY A 1 276 ? 21.830 -3.539 -34.922 1.00 86.88 276 GLY A CA 1
ATOM 2217 C C . GLY A 1 276 ? 22.998 -2.673 -35.410 1.00 86.88 276 GLY A C 1
ATOM 2218 O O . GLY A 1 276 ? 23.926 -2.422 -34.643 1.00 86.88 276 GLY A O 1
ATOM 2219 N N . ARG A 1 277 ? 22.967 -2.179 -36.656 1.00 90.06 277 ARG A N 1
ATOM 2220 C CA . ARG A 1 277 ? 23.968 -1.238 -37.176 1.00 90.06 277 ARG A CA 1
ATOM 2221 C C . ARG A 1 277 ? 23.837 0.116 -36.481 1.00 90.06 277 ARG A C 1
ATOM 2223 O O . ARG A 1 277 ? 22.735 0.646 -36.332 1.00 90.06 277 ARG A O 1
ATOM 2230 N N . LYS A 1 278 ? 24.971 0.691 -36.075 1.00 93.56 278 LYS A N 1
ATOM 2231 C CA . LYS A 1 278 ? 25.025 2.056 -35.546 1.00 93.56 278 LYS A CA 1
ATOM 2232 C C . LYS A 1 278 ? 24.767 3.044 -36.683 1.00 93.56 278 LYS A C 1
ATOM 2234 O O . LYS A 1 278 ? 25.455 2.994 -37.696 1.00 93.56 278 LYS A O 1
ATOM 2239 N N . VAL A 1 279 ? 23.793 3.928 -36.502 1.00 94.44 279 VAL A N 1
ATOM 2240 C CA . VAL A 1 279 ? 23.397 4.934 -37.503 1.00 94.44 279 VAL A CA 1
ATOM 2241 C C . VAL A 1 279 ? 23.776 6.348 -37.098 1.00 94.44 279 VAL A C 1
ATOM 2243 O O . VAL A 1 279 ? 23.919 7.217 -37.957 1.00 94.44 279 VAL A O 1
ATOM 2246 N N . MET A 1 280 ? 23.967 6.585 -35.798 1.00 92.38 280 MET A N 1
ATOM 2247 C CA . MET A 1 280 ? 24.244 7.920 -35.287 1.00 92.38 280 MET A CA 1
ATOM 2248 C C . MET A 1 280 ? 25.070 7.878 -34.001 1.00 92.38 280 MET A C 1
ATOM 2250 O O . MET A 1 280 ? 24.824 7.053 -33.119 1.00 92.38 280 MET A O 1
ATOM 2254 N N . GLU A 1 281 ? 26.018 8.802 -33.893 1.00 93.69 281 GLU A N 1
ATOM 2255 C CA . GLU A 1 281 ? 26.740 9.150 -32.667 1.00 93.69 281 GLU A CA 1
ATOM 2256 C C . GLU A 1 281 ? 26.511 10.634 -32.390 1.00 93.69 281 GLU A C 1
ATOM 2258 O O . GLU A 1 281 ? 26.825 11.460 -33.248 1.00 93.69 281 GLU A O 1
ATOM 2263 N N . LEU A 1 282 ? 25.974 10.979 -31.218 1.00 92.44 282 LEU A N 1
ATOM 2264 C CA . LEU A 1 282 ? 25.769 12.366 -30.801 1.00 92.44 282 LEU A CA 1
ATOM 2265 C C . LEU A 1 282 ? 26.458 12.645 -29.469 1.00 92.44 282 LEU A C 1
ATOM 2267 O O . LEU A 1 282 ? 26.263 11.911 -28.503 1.00 92.44 282 LEU A O 1
ATOM 2271 N N . ALA A 1 283 ? 27.209 13.739 -29.384 1.00 93.06 283 ALA A N 1
ATOM 2272 C CA . ALA A 1 283 ? 27.633 14.289 -28.102 1.00 93.06 283 ALA A CA 1
ATOM 2273 C C . ALA A 1 283 ? 26.481 15.117 -27.517 1.00 93.06 283 ALA A C 1
ATOM 2275 O O . ALA A 1 283 ? 26.135 16.163 -28.067 1.00 93.06 283 ALA A O 1
ATOM 2276 N N . LEU A 1 284 ? 25.874 14.655 -26.422 1.00 91.31 284 LEU A N 1
ATOM 2277 C CA . LEU A 1 284 ? 24.730 15.311 -25.790 1.00 91.31 284 LEU A CA 1
ATOM 2278 C C . LEU A 1 284 ? 25.108 15.934 -24.444 1.00 91.31 284 LEU A C 1
ATOM 2280 O O . LEU A 1 284 ? 25.873 15.361 -23.669 1.00 91.31 284 LEU A O 1
ATOM 2284 N N . LEU A 1 285 ? 24.514 17.091 -24.146 1.00 92.19 285 LEU A N 1
ATOM 2285 C CA . LEU A 1 285 ? 24.523 17.718 -22.826 1.00 92.19 285 LEU A CA 1
ATOM 2286 C C . LEU A 1 285 ? 23.134 18.295 -22.537 1.00 92.19 285 LEU A C 1
ATOM 2288 O O . LEU A 1 285 ? 22.727 19.295 -23.122 1.00 92.19 285 LEU A O 1
ATOM 2292 N N . GLY A 1 286 ? 22.380 17.660 -21.639 1.00 85.94 286 GLY A N 1
ATOM 2293 C CA . GLY A 1 286 ? 21.026 18.112 -21.301 1.00 85.94 286 GLY A CA 1
ATOM 2294 C C . GLY A 1 286 ? 20.005 17.932 -22.422 1.00 85.94 286 GLY A C 1
ATOM 2295 O O . GLY A 1 286 ? 19.058 18.708 -22.489 1.00 85.94 286 GLY A O 1
ATOM 2296 N N . GLY A 1 287 ? 20.197 16.935 -23.290 1.00 78.00 287 GLY A N 1
ATOM 2297 C CA . GLY A 1 287 ? 19.325 16.668 -24.441 1.00 78.00 287 GLY A CA 1
ATOM 2298 C C . GLY A 1 287 ? 19.592 17.564 -25.655 1.00 78.00 287 GLY A C 1
ATOM 2299 O O . GLY A 1 287 ? 18.915 17.439 -26.670 1.00 78.00 287 GLY A O 1
ATOM 2300 N N . MET A 1 288 ? 20.581 18.457 -25.575 1.00 82.75 288 MET A N 1
ATOM 2301 C CA . MET A 1 288 ? 21.051 19.251 -26.708 1.00 82.75 288 MET A CA 1
ATOM 2302 C C . MET A 1 288 ? 22.339 18.652 -27.254 1.00 82.75 288 MET A C 1
ATOM 2304 O O . MET A 1 288 ? 23.191 18.210 -26.481 1.00 82.75 288 MET A O 1
ATOM 2308 N N . VAL A 1 289 ? 22.496 18.680 -28.578 1.00 82.19 289 VAL A N 1
ATOM 2309 C CA . VAL A 1 289 ? 23.779 18.383 -29.216 1.00 82.19 289 VAL A CA 1
ATOM 2310 C C . VAL A 1 289 ? 24.794 19.408 -28.720 1.00 82.19 289 VAL A C 1
ATOM 2312 O O . VAL A 1 289 ? 24.722 20.591 -29.048 1.00 82.19 289 VAL A O 1
ATOM 2315 N N . SER A 1 290 ? 25.725 18.958 -27.889 1.00 78.56 290 SER A N 1
ATOM 2316 C CA . SER A 1 290 ? 26.871 19.752 -27.469 1.00 78.56 290 SER A CA 1
ATOM 2317 C C . SER A 1 290 ? 27.928 19.676 -28.565 1.00 78.56 290 SER A C 1
ATOM 2319 O O . SER A 1 290 ? 28.176 18.589 -29.086 1.00 78.56 290 SER A O 1
ATOM 2321 N N . GLY A 1 291 ? 28.541 20.807 -28.932 1.00 64.06 291 GLY A N 1
ATOM 2322 C CA . GLY A 1 291 ? 29.626 20.839 -29.919 1.00 64.06 291 GLY A CA 1
ATOM 2323 C C . GLY A 1 291 ? 30.659 19.743 -29.634 1.00 64.06 291 GLY A C 1
ATOM 2324 O O . GLY A 1 291 ? 31.251 19.705 -28.559 1.00 64.06 291 GLY A O 1
ATOM 2325 N N . GLY A 1 292 ? 30.803 18.808 -30.572 1.00 64.56 292 GLY A N 1
ATOM 2326 C CA . GLY A 1 292 ? 31.529 17.552 -30.401 1.00 64.56 292 GLY A CA 1
ATOM 2327 C C . GLY A 1 292 ? 31.441 16.695 -31.666 1.00 64.56 292 GLY A C 1
ATOM 2328 O O . GLY A 1 292 ? 30.755 17.060 -32.621 1.00 64.56 292 GLY A O 1
ATOM 2329 N N . GLY A 1 293 ? 32.166 15.573 -31.694 1.00 69.19 293 GLY A N 1
ATOM 2330 C CA . GLY A 1 293 ? 32.194 14.657 -32.837 1.00 69.19 293 GLY A CA 1
ATOM 2331 C C . GLY A 1 293 ? 30.859 13.941 -33.018 1.00 69.19 293 GLY A C 1
ATOM 2332 O O . GLY A 1 293 ? 30.663 12.864 -32.466 1.00 69.19 293 GLY A O 1
ATOM 2333 N N . ASN A 1 294 ? 29.954 14.545 -33.784 1.00 82.00 294 ASN A N 1
ATOM 2334 C CA . ASN A 1 294 ? 28.709 13.917 -34.206 1.00 82.00 294 ASN A CA 1
ATOM 2335 C C . ASN A 1 294 ? 28.945 13.182 -35.524 1.00 82.00 294 ASN A C 1
ATOM 2337 O O . ASN A 1 294 ? 29.606 13.715 -36.418 1.00 82.00 294 ASN A O 1
ATOM 2341 N N . ARG A 1 295 ? 28.415 11.967 -35.654 1.00 84.94 295 ARG A N 1
ATOM 2342 C CA . ARG A 1 295 ? 28.556 11.168 -36.875 1.00 84.94 295 ARG A CA 1
ATOM 2343 C C . ARG A 1 295 ? 27.221 10.591 -37.297 1.00 84.94 295 ARG A C 1
ATOM 2345 O O . ARG A 1 295 ? 26.467 10.090 -36.466 1.00 84.94 295 ARG A O 1
ATOM 2352 N N . LEU A 1 296 ? 26.975 10.644 -38.598 1.00 82.19 296 LEU A N 1
ATOM 2353 C CA . LEU A 1 296 ? 25.915 9.916 -39.278 1.00 82.19 296 LEU A CA 1
ATOM 2354 C C . LEU A 1 296 ? 26.577 8.847 -40.136 1.00 82.19 296 LEU A C 1
ATOM 2356 O O . LEU A 1 296 ? 27.563 9.125 -40.819 1.00 82.19 296 LEU A O 1
ATOM 2360 N N . TYR A 1 297 ? 26.052 7.631 -40.069 1.00 80.12 297 TYR A N 1
ATOM 2361 C CA . TYR A 1 297 ? 26.554 6.508 -40.849 1.00 80.12 297 TYR A CA 1
ATOM 2362 C C . TYR A 1 297 ? 25.557 6.198 -41.960 1.00 80.12 297 TYR A C 1
ATOM 2364 O O . TYR A 1 297 ? 24.525 5.558 -41.728 1.00 80.12 297 TYR A O 1
ATOM 2372 N N . GLU A 1 298 ? 25.865 6.677 -43.161 1.00 78.31 298 GLU A N 1
ATOM 2373 C CA . GLU A 1 298 ? 25.170 6.281 -44.385 1.00 78.31 298 GLU A CA 1
ATOM 2374 C C . GLU A 1 298 ? 25.609 4.872 -44.819 1.00 78.31 298 GLU A C 1
ATOM 2376 O O . GLU A 1 298 ? 26.581 4.326 -44.287 1.00 78.31 298 GLU A O 1
ATOM 2381 N N . ASN A 1 299 ? 24.819 4.256 -45.699 1.00 61.53 299 ASN A N 1
ATOM 2382 C CA . ASN A 1 299 ? 25.051 2.898 -46.201 1.00 61.53 299 ASN A CA 1
ATOM 2383 C C . ASN A 1 299 ? 26.269 2.812 -47.120 1.00 61.53 299 ASN A C 1
ATOM 2385 O O . ASN A 1 299 ? 26.452 3.741 -47.935 1.00 61.53 299 ASN A O 1
#

Foldseek 3Di:
DDDDDDDDDDDPDPDDPPPDDDDDDDPPDDDDWPPQWDKDWDADPVRQTAKIDTDNPPFFFAKMWGADNPLRHTQKMAGDDRNFGAAKIWGADPVRATAKIAGDDRNAGAAKIWGADNVRHTFKIFGWDWDWDADPNDTDTHTATAAWIFGADSVRHTAKIFGDDRNFGAAWIWGADPVRATQKIFGDDRNFGAFKIWGADPVNATAKIAGDHRNFGAAWMWGADNLNATQKIFGDDRNATAFKMWGADNVNATAKIAGDDRNAGAAWMWGADPVNDTAWIAGDTRNDGDPDDIDGDDD

Sequence (299 aa):
MIMNYKKIVAVVAIAFFALSCKSTPKDKGAADAPAGTKIIKEYWEDKSLKGQGPAMGKEKQGKWALYHKTSGEKLGEGEYLANKQQGMWTFYYKNGQKSTDGEFMEDQKTGEWKGYHETGELLWKANYVIKEKTESGFTMKIGGMEGIKTSFFKSGKVWKEEEYHDAVKNGRSQEYYEDGKPKEIAWYKNNQKDGQATEWYPSGKKKMEGANAADEKTGKWRFYHDNGQMAADASFMKNKPEGAWRFFSREGKLLKEGAYKEGKETGLWNFYEGSGRKVMELALLGGMVSGGGNRLYEN